Protein AF-A0A5B0M3E6-F1 (afdb_monomer_lite)

Organism: NCBI:txid56615

Foldseek 3Di:
DVVVVVVVVVVVVVVVVVVVVVVVVVVVVVVVLVVQQPDDADEDDQDDDLVCLVVQFNHKHKFKFFWDPVLWAWAFDDDDPNFTWTFIWTWTDGPVRHFTAIEGAGTDGPVPPDLVSDPVSVLGPFIKMFIWGKHRADDDDPPWDDADLVVSYHHDDGLVVSCVSRVGDSIYTYTPDIGTPPDDDDDPDDDDPPPDDDPVPPD

Radius of gyration: 21.38 Å; chains: 1; bounding box: 63×50×52 Å

pLDDT: mean 75.4, std 15.6, range [32.47, 93.56]

Structure (mmCIF, N/CA/C/O backbone):
data_AF-A0A5B0M3E6-F1
#
_entry.id   AF-A0A5B0M3E6-F1
#
loop_
_atom_site.group_PDB
_atom_site.id
_atom_site.type_symbol
_atom_site.label_atom_id
_atom_site.label_alt_id
_atom_site.label_comp_id
_atom_site.label_asym_id
_atom_site.label_entity_id
_atom_site.label_seq_id
_atom_site.pdbx_PDB_ins_code
_atom_site.Cartn_x
_atom_site.Cartn_y
_atom_site.Cartn_z
_atom_site.occupancy
_atom_site.B_iso_or_equiv
_atom_site.auth_seq_id
_atom_site.auth_comp_id
_atom_site.auth_asym_id
_atom_site.auth_atom_id
_atom_site.pdbx_PDB_model_num
ATOM 1 N N . MET A 1 1 ? 42.864 24.620 -28.954 1.00 66.75 1 MET A N 1
ATOM 2 C CA . MET A 1 1 ? 43.216 23.870 -27.723 1.00 66.75 1 MET A CA 1
ATOM 3 C C . MET A 1 1 ? 42.720 24.529 -26.434 1.00 66.75 1 MET A C 1
ATOM 5 O O . MET A 1 1 ? 42.247 23.810 -25.567 1.00 66.75 1 MET A O 1
ATOM 9 N N . THR A 1 2 ? 42.758 25.858 -26.295 1.00 84.00 2 THR A N 1
ATOM 10 C CA . THR A 1 2 ? 42.335 26.585 -25.075 1.00 84.00 2 THR A CA 1
ATOM 11 C C . THR A 1 2 ? 40.855 26.424 -24.708 1.00 84.00 2 THR A C 1
ATOM 13 O O . THR A 1 2 ? 40.534 26.280 -23.534 1.00 84.00 2 THR A O 1
ATOM 16 N N . ILE A 1 3 ? 39.956 26.366 -25.695 1.00 84.75 3 ILE A N 1
ATOM 17 C CA . ILE A 1 3 ? 38.508 26.195 -25.462 1.00 84.75 3 ILE A CA 1
ATOM 18 C C . ILE A 1 3 ? 38.206 24.865 -24.753 1.00 84.75 3 ILE A C 1
ATOM 20 O O . ILE A 1 3 ? 37.415 24.832 -23.815 1.00 84.75 3 ILE A O 1
ATOM 24 N N . VAL A 1 4 ? 38.884 23.779 -25.144 1.00 84.38 4 VAL A N 1
ATOM 25 C CA . VAL A 1 4 ? 38.706 22.458 -24.517 1.00 84.38 4 VAL A CA 1
ATOM 26 C C . VAL A 1 4 ? 39.168 22.494 -23.059 1.00 84.38 4 VAL A C 1
ATOM 28 O O . VAL A 1 4 ? 38.429 22.058 -22.180 1.00 84.38 4 VAL A O 1
ATOM 31 N N . LEU A 1 5 ? 40.329 23.103 -22.792 1.00 89.19 5 LEU A N 1
ATOM 32 C CA . LEU A 1 5 ? 40.910 23.208 -21.449 1.00 89.19 5 LEU A CA 1
ATOM 33 C C . LEU A 1 5 ? 39.991 23.943 -20.456 1.00 89.19 5 LEU A C 1
ATOM 35 O O . LEU A 1 5 ? 39.935 23.575 -19.289 1.00 89.19 5 LEU A O 1
ATOM 39 N N . VAL A 1 6 ? 39.251 24.955 -20.921 1.00 90.75 6 VAL A N 1
ATOM 40 C CA . VAL A 1 6 ? 38.322 25.736 -20.085 1.00 90.75 6 VAL A CA 1
ATOM 41 C C . VAL A 1 6 ? 36.930 25.094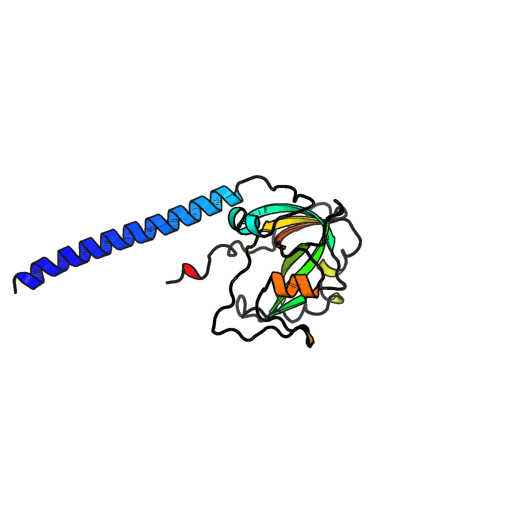 -20.017 1.00 90.75 6 VAL A C 1
ATOM 43 O O . VAL A 1 6 ? 36.258 25.182 -18.993 1.00 90.75 6 VAL A O 1
ATOM 46 N N . SER A 1 7 ? 36.496 24.391 -21.065 1.00 89.31 7 SER A N 1
ATOM 47 C CA . SER A 1 7 ? 35.170 23.753 -21.099 1.00 89.31 7 SER A CA 1
ATOM 48 C C . SER A 1 7 ? 35.019 22.585 -20.114 1.00 89.31 7 SER A C 1
ATOM 50 O O . SER A 1 7 ? 33.970 22.442 -19.487 1.00 89.31 7 SER A O 1
ATOM 52 N N . VAL A 1 8 ? 36.072 21.781 -19.927 1.00 91.31 8 VAL A N 1
ATOM 53 C CA . VAL A 1 8 ? 36.071 20.605 -19.039 1.00 91.31 8 VAL A CA 1
ATOM 54 C C . VAL A 1 8 ? 35.798 20.961 -17.568 1.00 91.31 8 VAL A C 1
ATOM 56 O O . VAL A 1 8 ? 34.898 20.351 -16.981 1.00 91.31 8 VAL A O 1
ATOM 59 N N . PRO A 1 9 ? 36.492 21.931 -16.937 1.00 90.75 9 PRO A N 1
ATOM 60 C CA . PRO A 1 9 ? 36.203 22.292 -15.552 1.00 90.75 9 PRO A CA 1
ATOM 61 C C . PRO A 1 9 ? 34.804 22.896 -15.400 1.00 90.75 9 PRO A C 1
ATOM 63 O O . PRO A 1 9 ? 34.102 22.534 -14.460 1.00 90.75 9 PRO A O 1
ATOM 66 N N . ILE A 1 10 ? 34.348 23.730 -16.343 1.00 92.94 10 ILE A N 1
ATOM 67 C CA . ILE A 1 10 ? 32.996 24.317 -16.306 1.00 92.94 10 ILE A CA 1
ATOM 68 C C . ILE A 1 10 ? 31.928 23.218 -16.320 1.00 92.94 10 ILE A C 1
ATOM 70 O O . ILE A 1 10 ? 31.024 23.222 -15.482 1.00 92.94 10 ILE A O 1
ATOM 74 N N . LEU A 1 11 ? 32.057 22.243 -17.224 1.00 92.94 11 LEU A N 1
ATOM 75 C CA . LEU A 1 11 ? 31.134 21.113 -17.300 1.00 92.94 11 LEU A CA 1
ATOM 76 C C . LEU A 1 11 ? 31.172 20.265 -16.020 1.00 92.94 11 LEU A C 1
ATOM 78 O O . LEU A 1 11 ? 30.129 19.847 -15.528 1.00 92.94 11 LEU A O 1
ATOM 82 N N . THR A 1 12 ? 32.358 20.054 -15.448 1.00 89.62 12 THR A N 1
ATOM 83 C CA . THR A 1 12 ? 32.530 19.259 -14.223 1.00 89.62 12 THR A CA 1
ATOM 84 C C . THR A 1 12 ? 31.893 19.941 -13.013 1.00 89.62 12 THR A C 1
ATOM 86 O O . THR A 1 12 ? 31.215 19.282 -12.229 1.00 89.62 12 THR A O 1
ATOM 89 N N . PHE A 1 13 ? 32.032 21.263 -12.879 1.00 93.56 13 PHE A N 1
ATOM 90 C CA . PHE A 1 13 ? 31.358 22.037 -11.832 1.00 93.56 13 PHE A CA 1
ATOM 91 C C . PHE A 1 13 ? 29.840 22.061 -12.013 1.00 93.56 13 PHE A C 1
ATOM 93 O O . PHE A 1 13 ? 29.107 21.899 -11.035 1.00 93.56 13 PHE A O 1
ATOM 100 N N . ALA A 1 14 ? 29.356 22.217 -13.248 1.00 91.88 14 ALA A N 1
ATOM 101 C CA . ALA A 1 14 ? 27.928 22.159 -13.545 1.00 91.88 14 ALA A CA 1
ATOM 102 C C . ALA A 1 14 ? 27.341 20.781 -13.189 1.00 91.88 14 ALA A C 1
ATOM 104 O O . ALA A 1 14 ? 26.334 20.698 -12.485 1.00 91.88 14 ALA A O 1
ATOM 105 N N . LEU A 1 15 ? 28.016 19.698 -13.592 1.00 93.06 15 LEU A N 1
ATOM 106 C CA . LEU A 1 15 ? 27.620 18.329 -13.256 1.00 93.06 15 LEU A CA 1
ATOM 107 C C . LEU A 1 15 ? 27.716 18.058 -11.750 1.00 93.06 15 LEU A C 1
ATOM 109 O O . LEU A 1 15 ? 26.800 17.468 -11.188 1.00 93.06 15 LEU A O 1
ATOM 113 N N . GLY A 1 16 ? 28.768 18.524 -11.075 1.00 91.69 16 GLY A N 1
ATOM 114 C CA . GLY A 1 16 ? 28.917 18.394 -9.624 1.00 91.69 16 GLY A CA 1
ATOM 115 C C . GLY A 1 16 ? 27.808 19.117 -8.856 1.00 91.69 16 GLY A C 1
ATOM 116 O O . GLY A 1 16 ? 27.213 18.551 -7.940 1.00 91.69 16 GLY A O 1
ATOM 117 N N . THR A 1 17 ? 27.457 20.332 -9.279 1.00 91.50 17 THR A N 1
ATOM 118 C CA . THR A 1 17 ? 26.353 21.105 -8.689 1.00 91.50 17 THR A CA 1
ATOM 119 C C . THR A 1 17 ? 25.017 20.394 -8.895 1.00 91.50 17 THR A C 1
ATOM 121 O O . THR A 1 17 ? 24.234 20.255 -7.953 1.00 91.50 17 THR A O 1
ATOM 124 N N . TRP A 1 18 ? 24.784 19.864 -10.100 1.00 90.56 18 TRP A N 1
ATOM 125 C CA . TRP A 1 18 ? 23.594 19.073 -10.395 1.00 90.56 18 TRP A CA 1
ATOM 126 C C . TRP A 1 18 ? 23.507 17.816 -9.525 1.00 90.56 18 TRP A C 1
ATOM 128 O O . TRP A 1 18 ? 22.442 17.538 -8.984 1.00 90.56 18 TRP A O 1
ATOM 138 N N . GLN A 1 19 ? 24.614 17.096 -9.312 1.00 87.31 19 GLN A N 1
ATOM 139 C CA . GLN A 1 19 ? 24.652 15.925 -8.426 1.00 87.31 19 GLN A CA 1
ATOM 140 C C . GLN A 1 19 ? 24.282 16.283 -6.979 1.00 87.31 19 GLN A C 1
ATOM 142 O O . GLN A 1 19 ? 23.510 15.563 -6.348 1.00 87.31 19 GLN A O 1
ATOM 147 N N . VAL A 1 20 ? 24.765 17.416 -6.453 1.00 84.88 20 VAL A N 1
ATOM 148 C CA . VAL A 1 20 ? 24.417 17.878 -5.095 1.00 84.88 20 VAL A CA 1
ATOM 149 C C . VAL A 1 20 ? 22.938 18.258 -5.000 1.00 84.88 20 VAL A C 1
ATOM 151 O O . VAL A 1 20 ? 22.256 17.848 -4.059 1.00 84.88 20 VAL A O 1
ATOM 154 N N . GLN A 1 21 ? 22.398 18.965 -5.995 1.00 82.94 21 GLN A N 1
ATOM 155 C CA . GLN A 1 21 ? 20.970 19.295 -6.052 1.00 82.94 21 GLN A CA 1
ATOM 156 C C . GLN A 1 21 ? 20.102 18.029 -6.175 1.00 82.94 21 GLN A C 1
ATOM 158 O O . GLN A 1 21 ? 19.111 17.860 -5.460 1.00 82.94 21 GLN A O 1
ATOM 163 N N . ARG A 1 22 ? 20.541 17.082 -7.013 1.00 83.94 22 ARG A N 1
ATOM 164 C CA . ARG A 1 22 ? 19.981 15.734 -7.179 1.00 83.94 22 ARG A CA 1
ATOM 165 C C . ARG A 1 22 ? 20.244 14.825 -5.968 1.00 83.94 22 ARG A C 1
ATOM 167 O O . ARG A 1 22 ? 19.714 13.720 -5.899 1.00 83.94 22 ARG A O 1
ATOM 174 N N . LEU A 1 23 ? 20.990 15.253 -4.962 1.00 81.81 23 LEU A N 1
ATOM 175 C CA . LEU A 1 23 ? 21.008 14.589 -3.662 1.00 81.81 23 LEU A CA 1
ATOM 176 C C . LEU A 1 23 ? 20.017 15.260 -2.705 1.00 81.81 23 LEU A C 1
ATOM 178 O O . LEU A 1 23 ? 19.288 14.567 -1.998 1.00 81.81 23 LEU A O 1
ATOM 182 N N . GLY A 1 24 ? 19.955 16.595 -2.724 1.00 82.12 24 GLY A N 1
ATOM 183 C CA . GLY A 1 24 ? 19.069 17.405 -1.884 1.00 82.12 24 GLY A CA 1
ATOM 184 C C . GLY A 1 24 ? 17.599 17.006 -2.005 1.00 82.12 24 GLY A C 1
ATOM 185 O O . GLY A 1 24 ? 16.987 16.652 -1.003 1.00 82.12 24 GLY A O 1
ATOM 186 N N . TRP A 1 25 ? 17.070 16.932 -3.230 1.00 75.88 25 TRP A N 1
ATOM 187 C CA . TRP A 1 25 ? 15.679 16.508 -3.470 1.00 75.88 25 TRP A CA 1
ATOM 188 C C . TRP A 1 25 ? 15.372 15.087 -2.940 1.00 75.88 25 TRP A C 1
ATOM 190 O O . TRP A 1 25 ? 14.287 14.854 -2.412 1.00 75.88 25 TRP A O 1
ATOM 200 N N . LYS A 1 26 ? 16.326 14.133 -3.006 1.00 75.81 26 LYS A N 1
ATOM 201 C CA . LYS A 1 26 ? 16.139 12.772 -2.463 1.00 75.81 26 LYS A CA 1
ATOM 202 C C . LYS A 1 26 ? 16.048 12.824 -0.941 1.00 75.81 26 LYS A C 1
ATOM 204 O O . LYS A 1 26 ? 15.198 12.160 -0.360 1.00 75.81 26 LYS A O 1
ATOM 209 N N . LYS A 1 27 ? 16.919 13.613 -0.303 1.00 79.31 27 LYS A N 1
ATOM 210 C CA . LYS A 1 27 ? 16.925 13.787 1.156 1.00 79.31 27 LYS A CA 1
ATOM 211 C C . LYS A 1 27 ? 15.645 14.452 1.650 1.00 79.31 27 LYS A C 1
ATOM 213 O O . LYS A 1 27 ? 15.111 14.032 2.668 1.00 79.31 27 LYS A O 1
ATOM 218 N N . GLU A 1 28 ? 15.145 15.451 0.930 1.00 84.19 28 GLU A N 1
ATOM 219 C CA . GLU A 1 28 ? 13.894 16.130 1.274 1.00 84.19 28 GLU A CA 1
ATOM 220 C C . GLU A 1 28 ? 12.693 15.183 1.186 1.00 84.19 28 GLU A C 1
ATOM 222 O O . GLU A 1 28 ? 11.888 15.133 2.113 1.00 84.19 28 GLU A O 1
ATOM 227 N N . LEU A 1 29 ? 12.635 14.349 0.142 1.00 80.12 29 LEU A N 1
ATOM 228 C CA . LEU A 1 29 ? 11.587 13.339 -0.002 1.00 80.12 29 LEU A CA 1
ATOM 229 C C . LEU A 1 29 ? 11.624 12.293 1.122 1.00 80.12 29 LEU A C 1
ATOM 231 O O . LEU A 1 29 ? 10.582 11.942 1.667 1.00 80.12 29 LEU A O 1
ATOM 235 N N . ILE A 1 30 ? 12.816 11.811 1.495 1.00 79.88 30 ILE A N 1
ATOM 236 C CA . ILE A 1 30 ? 12.977 10.880 2.623 1.00 79.88 30 ILE A CA 1
ATOM 237 C C . ILE A 1 30 ? 12.516 11.539 3.924 1.00 79.88 30 ILE A C 1
ATOM 239 O O . ILE A 1 30 ? 11.743 10.940 4.663 1.00 79.88 30 ILE A O 1
ATOM 243 N N . LYS A 1 31 ? 12.924 12.787 4.174 1.00 81.62 31 LYS A N 1
ATOM 244 C CA . LYS A 1 31 ? 12.553 13.525 5.385 1.00 81.62 31 LYS A CA 1
ATOM 245 C C . LYS A 1 31 ? 11.039 13.743 5.492 1.00 81.62 31 LYS A C 1
ATOM 247 O O . LYS A 1 31 ? 10.485 13.606 6.579 1.00 81.62 31 LYS A O 1
ATOM 252 N N . ASP A 1 32 ? 10.360 14.067 4.390 1.00 81.12 32 ASP A N 1
ATOM 253 C CA . ASP A 1 32 ? 8.895 14.193 4.373 1.00 81.12 32 ASP A CA 1
ATOM 254 C C . ASP A 1 32 ? 8.211 12.863 4.722 1.00 81.12 32 ASP A C 1
ATOM 256 O O . ASP A 1 32 ? 7.288 12.820 5.538 1.00 81.12 32 ASP A O 1
ATOM 260 N N . LEU A 1 33 ? 8.714 11.758 4.166 1.00 77.81 33 LEU A N 1
ATOM 261 C CA . LEU A 1 33 ? 8.202 10.424 4.465 1.00 77.81 33 LEU A CA 1
ATOM 262 C C . LEU A 1 33 ? 8.451 10.023 5.925 1.00 77.81 33 LEU A C 1
ATOM 264 O O . LEU A 1 33 ? 7.527 9.554 6.584 1.00 77.81 33 LEU A O 1
ATOM 268 N N . GLU A 1 34 ? 9.654 10.250 6.455 1.00 78.88 34 GLU A N 1
ATOM 269 C CA . GLU A 1 34 ? 9.989 9.993 7.862 1.00 78.88 34 GLU A CA 1
ATOM 270 C C . GLU A 1 34 ? 9.074 10.778 8.807 1.00 78.88 34 GLU A C 1
ATOM 272 O O . GLU A 1 34 ? 8.519 10.203 9.745 1.00 78.88 34 GLU A O 1
ATOM 277 N N . ASN A 1 35 ? 8.837 12.062 8.519 1.00 79.19 35 ASN A N 1
ATOM 278 C CA . ASN A 1 35 ? 7.914 12.891 9.292 1.00 79.19 35 ASN A CA 1
ATOM 279 C C . ASN A 1 35 ? 6.494 12.315 9.272 1.00 79.19 35 ASN A C 1
ATOM 281 O O . ASN A 1 35 ? 5.867 12.189 10.322 1.00 79.19 35 ASN A O 1
ATOM 285 N N . LYS A 1 36 ? 5.989 11.914 8.098 1.00 75.75 36 LYS A N 1
ATOM 286 C CA . LYS A 1 36 ? 4.655 11.306 7.955 1.00 75.75 36 LYS A CA 1
ATOM 287 C C . LYS A 1 36 ? 4.540 9.964 8.676 1.00 75.75 36 LYS A C 1
ATOM 289 O O . LYS A 1 36 ? 3.496 9.675 9.259 1.00 75.75 36 LYS A O 1
ATOM 294 N N . MET A 1 37 ? 5.607 9.166 8.676 1.00 71.50 37 MET A N 1
ATOM 295 C CA . MET A 1 37 ? 5.668 7.884 9.379 1.00 71.50 37 MET A CA 1
ATOM 296 C C . MET A 1 37 ? 5.795 8.041 10.899 1.00 71.50 37 MET A C 1
ATOM 298 O O . MET A 1 37 ? 5.368 7.145 11.631 1.00 71.50 37 MET A O 1
ATOM 302 N N . ALA A 1 38 ? 6.385 9.134 11.383 1.00 74.94 38 ALA A N 1
ATOM 303 C CA . ALA A 1 38 ? 6.526 9.419 12.810 1.00 74.94 38 ALA A CA 1
ATOM 304 C C . ALA A 1 38 ? 5.217 9.897 13.462 1.00 74.94 38 ALA A C 1
ATOM 306 O O . ALA A 1 38 ? 5.081 9.810 14.681 1.00 74.94 38 ALA A O 1
ATOM 307 N N . LEU A 1 39 ? 4.249 10.373 12.671 1.00 76.25 39 LEU A N 1
ATOM 308 C CA . LEU A 1 39 ? 2.945 10.801 13.176 1.00 76.25 39 LEU A CA 1
ATOM 309 C C . LEU A 1 39 ? 2.147 9.634 13.771 1.00 76.25 39 LEU A C 1
ATOM 311 O O . LEU A 1 39 ? 2.208 8.494 13.296 1.00 76.25 39 LEU A O 1
ATOM 315 N N . GLU A 1 40 ? 1.356 9.948 14.797 1.00 75.62 40 GLU A N 1
ATOM 316 C CA . GLU A 1 40 ? 0.488 8.969 15.443 1.00 75.62 40 GLU A CA 1
ATOM 317 C C . GLU A 1 40 ? -0.577 8.421 14.474 1.00 75.62 40 GLU A C 1
ATOM 319 O O . GLU A 1 40 ? -1.089 9.165 13.623 1.00 75.62 40 GLU A O 1
ATOM 324 N N . PRO A 1 41 ? -0.928 7.123 14.587 1.00 78.06 41 PRO A N 1
ATOM 325 C CA . PRO A 1 41 ? -1.951 6.518 13.749 1.00 78.06 41 PRO A CA 1
ATOM 326 C C . PRO A 1 41 ? -3.312 7.188 13.937 1.00 78.06 41 PRO A C 1
ATOM 328 O O . PRO A 1 41 ? -3.807 7.312 15.056 1.00 78.06 41 PRO A O 1
ATOM 331 N N . ILE A 1 42 ? -3.957 7.555 12.832 1.00 81.44 42 ILE A N 1
ATOM 332 C CA . ILE A 1 42 ? -5.296 8.150 12.865 1.00 81.44 42 ILE A CA 1
ATOM 333 C C . ILE A 1 42 ? -6.370 7.080 12.684 1.00 81.44 42 ILE A C 1
ATOM 335 O O . ILE A 1 42 ? -6.242 6.177 11.858 1.00 81.44 42 ILE A O 1
ATOM 339 N N . GLY A 1 43 ? -7.457 7.195 13.449 1.00 78.19 43 GLY A N 1
ATOM 340 C CA . GLY A 1 43 ? -8.663 6.403 13.227 1.00 78.19 43 GLY A CA 1
ATOM 341 C C . GLY A 1 43 ? -9.363 6.828 11.938 1.00 78.19 43 GLY A C 1
ATOM 342 O O . GLY A 1 43 ? -9.614 8.013 11.719 1.00 78.19 43 GLY A O 1
ATOM 343 N N . LEU A 1 44 ? -9.689 5.867 11.076 1.00 73.75 44 LEU A N 1
ATOM 344 C CA . LEU A 1 44 ? -10.362 6.167 9.813 1.00 73.75 44 LEU A CA 1
ATOM 345 C C . LEU A 1 44 ? -11.828 6.599 10.050 1.00 73.75 44 LEU A C 1
ATOM 347 O O . LEU A 1 44 ? -12.561 5.906 10.766 1.00 73.75 44 LEU A O 1
ATOM 351 N N . PRO A 1 45 ? -12.277 7.737 9.476 1.00 71.81 45 PRO A N 1
ATOM 352 C CA . PRO A 1 45 ? -13.663 8.184 9.586 1.00 71.81 45 PRO A CA 1
ATOM 353 C C . PRO A 1 45 ? -14.608 7.275 8.784 1.00 71.81 45 PRO A C 1
ATOM 355 O O . PRO A 1 45 ? -14.192 6.590 7.854 1.00 71.81 45 PRO A O 1
ATOM 358 N N . LYS A 1 46 ? -15.907 7.282 9.122 1.00 65.31 46 LYS A N 1
ATOM 359 C CA . LYS A 1 46 ? -16.917 6.400 8.494 1.00 65.31 46 LYS A CA 1
ATOM 360 C C . LYS A 1 46 ? -17.117 6.654 6.997 1.00 65.31 46 LYS A C 1
ATOM 362 O O . LYS A 1 46 ? -17.430 5.726 6.257 1.00 65.31 46 LYS A O 1
ATOM 367 N N . HIS A 1 47 ? -16.938 7.901 6.569 1.00 64.56 47 HIS A N 1
ATOM 368 C CA . HIS A 1 47 ? -17.015 8.317 5.174 1.00 64.56 47 HIS A CA 1
ATOM 369 C C . HIS A 1 47 ? -15.686 8.951 4.789 1.00 64.56 47 HIS A C 1
ATOM 371 O O . HIS A 1 47 ? -15.301 9.983 5.337 1.00 64.56 47 HIS A O 1
ATOM 377 N N . ILE A 1 48 ? -14.979 8.318 3.862 1.00 69.31 48 ILE A N 1
ATOM 378 C CA . ILE A 1 48 ? -13.686 8.791 3.379 1.00 69.31 48 ILE A CA 1
ATOM 379 C C . ILE A 1 48 ? -13.883 9.220 1.935 1.00 69.31 48 ILE A C 1
ATOM 381 O O . ILE A 1 48 ? -14.386 8.457 1.112 1.00 69.31 48 ILE A O 1
ATOM 385 N N . ASN A 1 49 ? -13.503 10.457 1.632 1.00 69.69 49 ASN A N 1
ATOM 386 C CA . ASN A 1 49 ? -13.524 10.945 0.265 1.00 69.69 49 ASN A CA 1
ATOM 387 C C . ASN A 1 49 ? -12.238 10.485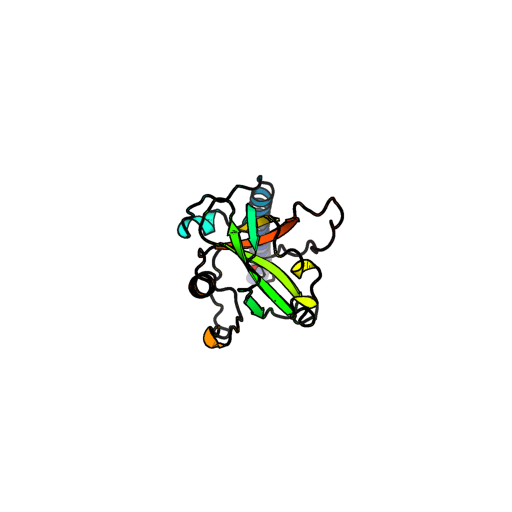 -0.441 1.00 69.69 49 ASN A C 1
ATOM 389 O O . ASN A 1 49 ? -11.150 10.893 -0.018 1.00 69.69 49 ASN A O 1
ATOM 393 N N . PRO A 1 50 ? -12.327 9.686 -1.520 1.00 68.25 50 PRO A N 1
ATOM 394 C CA . PRO A 1 50 ? -11.147 9.168 -2.199 1.00 68.25 50 PRO A CA 1
ATOM 395 C C . PRO A 1 50 ? -10.230 10.251 -2.774 1.00 68.25 50 PRO A C 1
ATOM 397 O O . PRO A 1 50 ? -9.039 10.017 -2.959 1.00 68.25 50 PRO A O 1
ATOM 400 N N . LYS A 1 51 ? -10.747 11.469 -2.981 1.00 67.81 51 LYS A N 1
ATOM 401 C CA . LYS A 1 51 ? -9.963 12.612 -3.468 1.00 67.81 51 LYS A CA 1
ATOM 402 C C . LYS A 1 51 ? -8.908 13.114 -2.478 1.00 67.81 51 LYS A C 1
ATOM 404 O O . LYS A 1 51 ? -7.945 13.726 -2.914 1.00 67.81 51 LYS A O 1
ATOM 409 N N . VAL A 1 52 ? -9.074 12.852 -1.179 1.00 71.00 52 VAL A N 1
ATOM 410 C CA . VAL A 1 52 ? -8.160 13.335 -0.122 1.00 71.00 52 VAL A CA 1
ATOM 411 C C . VAL A 1 52 ? -7.087 12.286 0.221 1.00 71.00 52 VAL A C 1
ATOM 413 O O . VAL A 1 52 ? -6.105 12.579 0.894 1.00 71.00 52 VAL A O 1
ATOM 416 N N . ILE A 1 53 ? -7.219 11.052 -0.283 1.00 74.12 53 ILE A N 1
ATOM 417 C CA . ILE A 1 53 ? -6.257 9.962 -0.039 1.00 74.12 53 ILE A CA 1
ATOM 418 C C . ILE A 1 53 ? -4.822 10.317 -0.473 1.00 74.12 53 ILE A C 1
ATOM 420 O O . ILE A 1 53 ? -3.908 10.000 0.289 1.00 74.12 53 ILE A O 1
ATOM 424 N N . PRO A 1 54 ? -4.571 10.975 -1.628 1.00 71.81 54 PRO A N 1
ATOM 425 C CA . PRO A 1 54 ? -3.206 11.297 -2.048 1.00 71.81 54 PRO A CA 1
ATOM 426 C C . PRO A 1 54 ? -2.452 12.199 -1.062 1.00 71.81 54 PRO A C 1
ATOM 428 O O . PRO A 1 54 ? -1.236 12.087 -0.941 1.00 71.81 54 PRO A O 1
ATOM 431 N N . GLU A 1 55 ? -3.156 13.062 -0.327 1.00 70.69 55 GLU A N 1
ATOM 432 C CA . GLU A 1 55 ? -2.556 13.946 0.683 1.00 70.69 55 GLU A CA 1
ATOM 433 C C . GLU A 1 55 ? -2.144 13.183 1.951 1.00 70.69 55 GLU A C 1
ATOM 435 O O . GLU A 1 55 ? -1.214 13.581 2.655 1.00 70.69 55 GLU A O 1
ATOM 440 N N . PHE A 1 56 ? -2.805 12.054 2.218 1.00 73.12 56 PHE A N 1
ATOM 441 C CA . PHE A 1 56 ? -2.537 11.170 3.351 1.00 73.12 56 PHE A CA 1
ATOM 442 C C . PHE A 1 56 ? -1.755 9.907 2.967 1.00 73.12 56 PHE A C 1
ATOM 444 O O . PHE A 1 56 ? -1.683 8.969 3.764 1.00 73.12 56 PHE 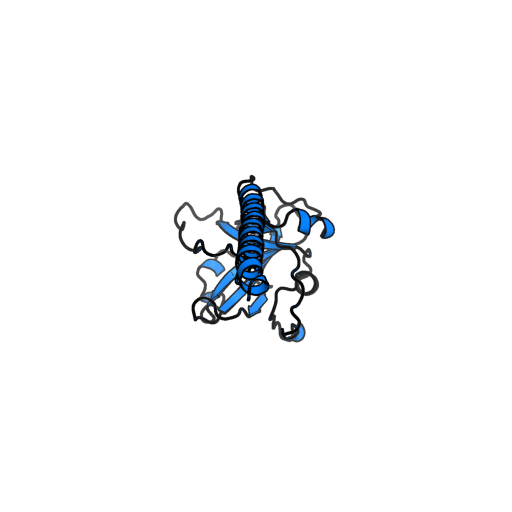A O 1
ATOM 451 N N . GLU A 1 57 ? -1.147 9.873 1.777 1.00 76.25 57 GLU A N 1
ATOM 452 C CA . GLU A 1 57 ? -0.257 8.785 1.368 1.00 76.25 57 GLU A CA 1
ATOM 453 C C . GLU A 1 57 ? 0.852 8.598 2.423 1.00 76.25 57 GLU A C 1
ATOM 455 O O . GLU A 1 57 ? 1.451 9.571 2.887 1.00 76.25 57 GLU A O 1
ATOM 460 N N . TYR A 1 58 ? 1.109 7.346 2.819 1.00 74.38 58 TYR A N 1
ATOM 461 C CA . TYR A 1 58 ? 2.060 6.958 3.879 1.00 74.38 58 TYR A CA 1
ATOM 462 C C . TYR A 1 58 ? 1.669 7.337 5.313 1.00 74.38 58 TYR A C 1
ATOM 464 O O . TYR A 1 58 ? 2.431 7.064 6.243 1.00 74.38 58 TYR A O 1
ATOM 472 N N . ARG A 1 59 ? 0.479 7.905 5.542 1.00 80.56 59 ARG A N 1
ATOM 473 C CA . ARG A 1 59 ? -0.004 8.128 6.906 1.00 80.56 59 ARG A CA 1
ATOM 474 C C . ARG A 1 59 ? -0.428 6.807 7.540 1.00 80.56 59 ARG A C 1
ATOM 476 O O . ARG A 1 59 ? -1.140 6.010 6.923 1.00 80.56 59 ARG A O 1
ATOM 483 N N . LYS A 1 60 ? -0.015 6.597 8.791 1.00 83.69 60 LYS A N 1
ATOM 484 C CA . LYS A 1 60 ? -0.457 5.457 9.597 1.00 83.69 60 LYS A CA 1
ATOM 485 C C . LYS A 1 60 ? -1.932 5.613 9.955 1.00 83.69 60 LYS A C 1
ATOM 487 O O . LYS A 1 60 ? -2.362 6.665 10.431 1.00 83.69 60 LYS A O 1
ATOM 492 N N . VAL A 1 61 ? -2.691 4.549 9.753 1.00 85.38 61 VAL A N 1
ATOM 493 C CA . VAL A 1 61 ? -4.106 4.452 10.096 1.00 85.38 61 VAL A CA 1
ATOM 494 C C . VAL A 1 61 ? -4.345 3.254 10.994 1.00 85.38 61 VAL A C 1
ATOM 496 O O . VAL A 1 61 ? -3.730 2.201 10.821 1.00 85.38 61 VAL A O 1
ATOM 499 N N . LYS A 1 62 ? -5.242 3.435 11.962 1.00 86.38 62 LYS A N 1
ATOM 500 C CA . LYS A 1 62 ? -5.696 2.383 12.867 1.00 86.38 62 LYS A CA 1
ATOM 501 C C . LYS A 1 62 ? -7.111 1.967 12.484 1.00 86.38 62 LYS A C 1
ATOM 503 O O . LYS A 1 62 ? -8.022 2.795 12.403 1.00 86.38 62 LYS A O 1
ATOM 508 N N . LEU A 1 63 ? -7.273 0.673 12.253 1.00 86.44 63 LEU A N 1
ATOM 509 C CA . LEU A 1 63 ? -8.512 0.015 11.873 1.00 86.44 63 LEU A CA 1
ATOM 510 C C . LEU A 1 63 ? -8.852 -1.057 12.902 1.00 86.44 63 LEU A C 1
ATOM 512 O O . LEU A 1 63 ? -7.983 -1.811 13.318 1.00 86.44 63 LEU A O 1
ATOM 516 N N . THR A 1 64 ? -10.114 -1.148 13.304 1.00 87.69 64 THR A N 1
ATOM 517 C CA . THR A 1 64 ? -10.615 -2.214 14.180 1.00 87.69 64 THR A CA 1
ATOM 518 C C . THR A 1 64 ? -11.841 -2.839 13.537 1.00 87.69 64 THR A C 1
ATOM 520 O O . THR A 1 64 ? -12.706 -2.127 13.021 1.00 87.69 64 THR A O 1
ATOM 523 N N . GLY A 1 65 ? -11.910 -4.167 13.496 1.00 87.75 65 GLY A N 1
ATOM 524 C CA . GLY A 1 65 ? -12.902 -4.836 12.660 1.00 87.75 65 GLY A CA 1
ATOM 525 C C . GLY A 1 65 ? -12.588 -6.295 12.381 1.00 87.75 65 GLY A C 1
ATOM 526 O O . GLY A 1 65 ? -11.883 -6.943 13.148 1.00 87.75 65 GLY A O 1
ATOM 527 N N . ARG A 1 66 ? -13.159 -6.823 11.298 1.00 87.69 66 ARG A N 1
ATOM 528 C CA . ARG A 1 66 ? -13.025 -8.230 10.901 1.00 87.69 66 ARG A CA 1
ATOM 529 C C . ARG A 1 66 ? -12.649 -8.338 9.432 1.00 87.69 66 ARG A C 1
ATOM 531 O O . ARG A 1 66 ? -13.115 -7.547 8.616 1.00 87.69 66 ARG A O 1
ATOM 538 N N . PHE A 1 67 ? -11.840 -9.335 9.099 1.00 86.12 67 PHE A N 1
ATOM 539 C CA . PHE A 1 67 ? -11.510 -9.664 7.716 1.00 86.12 67 PHE A CA 1
ATOM 540 C C . PHE A 1 67 ? -12.578 -10.578 7.112 1.00 86.12 67 PHE A C 1
ATOM 542 O O . PHE A 1 67 ? -12.980 -11.557 7.741 1.00 86.12 67 PHE A O 1
ATOM 549 N N . ASP A 1 68 ? -13.002 -10.291 5.882 1.00 86.44 68 ASP A N 1
ATOM 550 C CA . ASP A 1 68 ? -13.805 -11.226 5.093 1.00 86.44 68 ASP A CA 1
ATOM 551 C C . ASP A 1 68 ? -12.888 -12.094 4.226 1.00 86.44 68 ASP A C 1
ATOM 553 O O . ASP A 1 68 ? -12.518 -11.748 3.103 1.00 86.44 68 ASP A O 1
ATOM 557 N N . HIS A 1 69 ? -12.517 -13.251 4.771 1.00 82.88 69 HIS A N 1
ATOM 558 C CA . HIS A 1 69 ? -11.665 -14.227 4.090 1.00 82.88 69 HIS A CA 1
ATOM 559 C C . HIS A 1 69 ? -12.350 -14.917 2.901 1.00 82.88 69 HIS A C 1
ATOM 561 O O . HIS A 1 69 ? -11.685 -15.582 2.109 1.00 82.88 69 HIS A O 1
ATOM 567 N N . SER A 1 70 ? -13.671 -14.775 2.760 1.00 81.94 70 SER A N 1
ATOM 568 C CA . SER A 1 70 ? -14.427 -15.366 1.648 1.00 81.94 70 SER A CA 1
ATOM 569 C C . SER A 1 70 ? -14.145 -14.646 0.329 1.00 81.94 70 SER A C 1
ATOM 571 O O . SER A 1 70 ? -14.303 -15.230 -0.740 1.00 81.94 70 SER A O 1
ATOM 573 N N . LYS A 1 71 ? -13.722 -13.379 0.412 1.00 84.38 71 LYS A N 1
ATOM 574 C CA . LYS A 1 71 ? -13.511 -12.462 -0.713 1.00 84.38 71 LYS A CA 1
ATOM 575 C C . LYS A 1 71 ? -12.038 -12.052 -0.872 1.00 84.38 71 LYS A C 1
ATOM 577 O O . LYS A 1 71 ? -11.731 -10.915 -1.220 1.00 84.38 71 LYS A O 1
ATOM 582 N N . GLU A 1 72 ? -11.109 -12.963 -0.584 1.00 86.12 72 GLU A N 1
ATOM 583 C CA . GLU A 1 72 ? -9.674 -12.720 -0.778 1.00 86.12 72 GLU A CA 1
ATOM 584 C C . GLU A 1 72 ? -9.303 -12.669 -2.264 1.00 86.12 72 GLU A C 1
ATOM 586 O O . GLU A 1 72 ? -9.686 -13.540 -3.049 1.00 86.12 72 GLU A O 1
ATOM 591 N N . ILE A 1 73 ? -8.485 -11.683 -2.632 1.00 88.12 73 ILE A N 1
ATOM 592 C CA . ILE A 1 73 ? -7.888 -11.592 -3.964 1.00 88.12 73 ILE A CA 1
ATOM 593 C C . ILE A 1 73 ? -6.370 -11.758 -3.881 1.00 88.12 73 ILE A C 1
ATOM 595 O O . ILE A 1 73 ? -5.713 -11.368 -2.909 1.00 88.12 73 ILE A O 1
ATOM 599 N N . PHE A 1 74 ? -5.810 -12.335 -4.939 1.00 87.38 74 PHE A N 1
ATOM 600 C CA . PHE A 1 74 ? -4.379 -12.567 -5.077 1.00 87.38 74 PHE A CA 1
ATOM 601 C C . PHE A 1 74 ? -3.859 -11.760 -6.249 1.00 87.38 74 PHE A C 1
ATOM 603 O O . PHE A 1 74 ? -4.250 -11.998 -7.389 1.00 87.38 74 PHE A O 1
ATOM 610 N N . ILE A 1 75 ? -2.951 -10.838 -5.960 1.00 87.00 75 ILE A N 1
ATOM 611 C CA . ILE A 1 75 ? -2.266 -10.070 -6.992 1.00 87.00 75 ILE A CA 1
ATOM 612 C C . ILE A 1 75 ? -0.938 -10.746 -7.277 1.00 87.00 75 ILE A C 1
ATOM 614 O O . ILE A 1 75 ? -0.108 -10.909 -6.382 1.00 87.00 75 ILE A O 1
ATOM 618 N N . GLU A 1 76 ? -0.742 -11.158 -8.522 1.00 83.50 76 GLU A N 1
ATOM 619 C CA . GLU A 1 76 ? 0.515 -11.707 -9.000 1.00 83.50 76 GLU A CA 1
ATOM 620 C C . GLU A 1 76 ? 1.611 -10.656 -8.891 1.00 83.50 76 GLU A C 1
ATOM 622 O O . GLU A 1 76 ? 1.612 -9.646 -9.589 1.00 83.50 76 GLU A O 1
ATOM 627 N N . SER A 1 77 ? 2.559 -10.900 -7.989 1.00 73.19 77 SER A N 1
ATOM 628 C CA . SER A 1 77 ? 3.723 -10.039 -7.849 1.00 73.19 77 SER A CA 1
ATOM 629 C C . SER A 1 77 ? 4.861 -10.562 -8.708 1.00 73.19 77 SER A C 1
ATOM 631 O O . SER A 1 77 ? 5.024 -11.772 -8.902 1.00 73.19 77 SER A O 1
ATOM 633 N N . ARG A 1 78 ? 5.713 -9.647 -9.174 1.00 66.12 78 ARG A N 1
ATOM 634 C CA . ARG A 1 78 ? 7.008 -10.051 -9.722 1.00 66.12 78 ARG A CA 1
ATOM 635 C C . ARG A 1 78 ? 7.857 -10.630 -8.594 1.00 66.12 78 ARG A C 1
ATOM 637 O O . ARG A 1 78 ? 7.767 -10.186 -7.454 1.00 66.12 78 ARG A O 1
ATOM 644 N N . THR A 1 79 ? 8.658 -11.633 -8.939 1.00 68.31 79 THR A N 1
ATOM 645 C CA . THR A 1 79 ? 9.554 -12.374 -8.045 1.00 68.31 79 THR A CA 1
ATOM 646 C C . THR A 1 79 ? 10.134 -11.494 -6.933 1.00 68.31 79 THR A C 1
ATOM 648 O O . THR A 1 79 ? 10.861 -10.539 -7.212 1.00 68.31 79 THR A O 1
ATOM 651 N N . ARG A 1 80 ? 9.841 -11.833 -5.674 1.00 65.19 80 ARG A N 1
ATOM 652 C CA . ARG A 1 80 ? 10.400 -11.170 -4.492 1.00 65.19 80 ARG A CA 1
ATOM 653 C C . ARG A 1 80 ? 11.482 -12.076 -3.917 1.00 65.19 80 ARG A C 1
ATOM 655 O O . ARG A 1 80 ? 11.210 -13.228 -3.611 1.00 65.19 80 ARG A O 1
ATOM 662 N N . GLU A 1 81 ? 12.711 -11.569 -3.820 1.00 67.44 81 GLU A N 1
ATOM 663 C CA . GLU A 1 81 ? 13.863 -12.317 -3.271 1.00 67.44 81 GLU A CA 1
ATOM 664 C C . GLU A 1 81 ? 14.125 -13.670 -3.971 1.00 67.44 81 GLU A C 1
ATOM 666 O O . GLU A 1 81 ? 14.586 -14.627 -3.362 1.00 67.44 81 GLU A O 1
ATOM 671 N N . GLY A 1 82 ? 13.836 -13.759 -5.273 1.00 71.88 82 GLY A N 1
ATOM 672 C CA . GLY A 1 82 ? 14.008 -14.992 -6.053 1.00 71.88 82 GLY A CA 1
ATOM 673 C C . GLY A 1 82 ? 12.812 -15.949 -6.013 1.00 71.88 82 GLY A C 1
ATOM 674 O O . GLY A 1 82 ? 12.772 -16.891 -6.801 1.00 71.88 82 GLY A O 1
ATOM 675 N N . GLU A 1 83 ? 11.793 -15.678 -5.193 1.00 74.69 83 GLU A N 1
ATOM 676 C CA . GLU A 1 83 ? 10.588 -16.499 -5.103 1.00 74.69 83 GLU A CA 1
ATOM 677 C C . GLU A 1 83 ? 9.360 -15.825 -5.729 1.00 74.69 83 GLU A C 1
ATOM 679 O O . GLU A 1 83 ? 9.086 -14.636 -5.552 1.00 74.69 83 GLU A O 1
ATOM 684 N N . LEU A 1 84 ? 8.584 -16.617 -6.468 1.00 81.12 84 LEU A N 1
ATOM 685 C CA . LEU A 1 84 ? 7.295 -16.195 -7.005 1.00 81.12 84 LEU A CA 1
ATOM 686 C C . LEU A 1 84 ? 6.220 -16.302 -5.920 1.00 81.12 84 LEU A C 1
ATOM 688 O O . LEU A 1 84 ? 6.086 -17.325 -5.240 1.00 81.12 84 LEU A O 1
ATOM 692 N N . GLY A 1 85 ? 5.407 -15.261 -5.803 1.00 83.69 85 GLY A N 1
ATOM 693 C CA . GLY A 1 85 ? 4.320 -15.216 -4.839 1.00 83.69 85 GLY A CA 1
ATOM 694 C C . GLY A 1 85 ? 3.277 -14.172 -5.195 1.00 83.69 85 GLY A C 1
ATOM 695 O O . GLY A 1 85 ? 3.291 -13.595 -6.283 1.00 83.69 85 GLY A O 1
ATOM 696 N N . TYR A 1 86 ? 2.360 -13.964 -4.265 1.00 85.31 86 TYR A N 1
ATOM 697 C CA . TYR A 1 86 ? 1.182 -13.133 -4.452 1.00 85.31 86 TYR A CA 1
ATOM 698 C C . TYR A 1 86 ? 1.109 -12.080 -3.352 1.00 85.31 86 TYR A C 1
ATOM 700 O O . TYR A 1 86 ? 1.499 -12.346 -2.217 1.00 85.31 86 TYR A O 1
ATOM 708 N N . HIS A 1 87 ? 0.581 -10.902 -3.660 1.00 86.56 87 HIS A N 1
ATOM 709 C CA . HIS A 1 87 ? 0.072 -9.999 -2.635 1.00 86.56 87 HIS A CA 1
ATOM 710 C C . HIS A 1 87 ? -1.358 -10.397 -2.292 1.00 86.56 87 HIS A C 1
ATOM 712 O O . HIS A 1 87 ? -2.202 -10.519 -3.180 1.00 86.56 87 HIS A O 1
ATOM 718 N N . LEU A 1 88 ? -1.607 -10.628 -1.006 1.00 87.88 88 LEU A N 1
ATOM 719 C CA . LEU A 1 88 ? -2.931 -10.958 -0.500 1.00 87.88 88 LEU A CA 1
ATOM 720 C C . LEU A 1 88 ? -3.652 -9.668 -0.122 1.00 87.88 88 LEU A C 1
ATOM 722 O O . LEU A 1 88 ? -3.243 -8.994 0.823 1.00 87.88 88 LEU A O 1
ATOM 726 N N . ILE A 1 89 ? -4.734 -9.349 -0.828 1.00 89.69 89 ILE A N 1
ATOM 727 C CA . ILE A 1 89 ? -5.642 -8.272 -0.431 1.00 89.69 89 ILE A CA 1
ATOM 728 C C . ILE A 1 89 ? -6.943 -8.896 0.060 1.00 89.69 89 ILE A C 1
ATOM 730 O O . ILE A 1 89 ? -7.522 -9.773 -0.582 1.00 89.69 89 ILE A O 1
ATOM 734 N N . THR A 1 90 ? -7.390 -8.436 1.221 1.00 89.38 90 THR A N 1
ATOM 735 C CA . THR A 1 90 ? -8.595 -8.930 1.882 1.00 89.38 90 THR A CA 1
ATOM 736 C C . THR A 1 90 ? -9.485 -7.745 2.252 1.00 89.38 90 THR A C 1
ATOM 738 O O . THR A 1 90 ? -8.986 -6.778 2.840 1.00 89.38 90 THR A O 1
ATOM 741 N N . PRO A 1 91 ? -10.792 -7.796 1.948 1.00 90.56 91 PRO A N 1
ATOM 742 C CA . PRO A 1 91 ? -11.750 -6.831 2.464 1.00 90.56 91 PRO A CA 1
ATOM 743 C C . PRO A 1 91 ? -11.806 -6.865 3.991 1.00 90.56 91 PRO A C 1
ATOM 745 O O . PRO A 1 91 ? -11.876 -7.924 4.618 1.00 90.56 91 PRO A O 1
ATOM 748 N N . PHE A 1 92 ? -11.790 -5.686 4.595 1.00 88.44 92 PHE A N 1
ATOM 749 C CA . PHE A 1 92 ? -11.868 -5.490 6.031 1.00 88.44 92 PHE A CA 1
ATOM 750 C C . PHE A 1 92 ? -13.130 -4.709 6.373 1.00 88.44 92 PHE A C 1
ATOM 752 O O . PHE A 1 92 ? -13.313 -3.580 5.919 1.00 88.44 92 PHE A O 1
ATOM 759 N N . HIS A 1 93 ? -13.992 -5.298 7.198 1.00 89.25 93 HIS A N 1
ATOM 760 C CA . HIS A 1 93 ? -15.200 -4.663 7.703 1.00 89.25 93 HIS A CA 1
ATOM 761 C C . HIS A 1 93 ? -14.889 -3.913 9.001 1.00 89.25 93 HIS A C 1
ATOM 763 O O . HIS A 1 93 ? -14.655 -4.556 10.032 1.00 89.25 93 HIS A O 1
ATOM 769 N N . PRO A 1 94 ? -14.889 -2.567 8.988 1.00 87.25 94 PRO A N 1
ATOM 770 C CA . PRO A 1 94 ? -14.634 -1.790 10.189 1.00 87.25 94 PRO A CA 1
ATOM 771 C C . PRO A 1 94 ? -15.792 -1.934 11.186 1.00 87.25 94 PRO A C 1
ATOM 773 O O . PRO A 1 94 ? -16.964 -1.819 10.827 1.00 87.25 94 PRO A O 1
ATOM 776 N N . HIS A 1 95 ? -15.470 -2.096 12.470 1.00 84.56 95 HIS A N 1
ATOM 777 C CA . HIS A 1 95 ? -16.459 -2.179 13.550 1.00 84.56 95 HIS A CA 1
ATOM 778 C C . HIS A 1 95 ? -17.293 -0.891 13.687 1.00 84.56 95 HIS A C 1
ATOM 780 O O . HIS A 1 95 ? -18.438 -0.926 14.125 1.00 84.56 95 HIS A O 1
ATOM 786 N N . ASN A 1 96 ? -16.754 0.243 13.227 1.00 77.50 96 ASN A N 1
ATOM 787 C CA . ASN A 1 96 ? -17.419 1.550 13.235 1.00 77.50 96 ASN A CA 1
ATOM 788 C C . ASN A 1 96 ? -18.647 1.646 12.297 1.00 77.50 96 ASN A C 1
ATOM 790 O O . ASN A 1 96 ? -19.293 2.701 12.258 1.00 77.50 96 ASN A O 1
ATOM 794 N N . GLY A 1 97 ? -18.972 0.583 11.546 1.00 75.44 97 GLY A N 1
ATOM 795 C CA . GLY A 1 97 ? -20.126 0.519 10.640 1.00 75.44 97 GLY A CA 1
ATOM 796 C C . GLY A 1 97 ? -19.935 1.285 9.328 1.00 75.44 97 GLY A C 1
ATOM 797 O O . GLY A 1 97 ? -20.912 1.711 8.721 1.00 75.44 97 GLY A O 1
ATOM 798 N N . GLY A 1 98 ? -18.683 1.525 8.929 1.00 79.25 98 GLY A N 1
ATOM 799 C CA . GLY A 1 98 ? -18.343 2.107 7.628 1.00 79.25 98 GLY A CA 1
ATOM 800 C C . GLY A 1 98 ? -18.371 1.072 6.500 1.00 79.25 98 GLY A C 1
ATOM 801 O O . GLY A 1 98 ? -18.523 -0.126 6.742 1.00 79.25 98 GLY A O 1
ATOM 802 N N . GLN A 1 99 ? -18.184 1.538 5.263 1.00 84.06 99 GLN A N 1
ATOM 803 C CA . GLN A 1 99 ? -17.977 0.650 4.116 1.00 84.06 99 GLN A CA 1
ATOM 804 C C . GLN A 1 99 ? -16.733 -0.235 4.323 1.00 84.06 99 GLN A C 1
ATOM 806 O O . GLN A 1 99 ? -15.787 0.202 4.989 1.00 84.06 99 GLN A O 1
ATOM 811 N N . PRO A 1 100 ? -16.710 -1.464 3.772 1.00 88.06 100 PRO A N 1
ATOM 812 C CA . PRO A 1 100 ? -15.524 -2.304 3.835 1.00 88.06 100 PRO A CA 1
ATOM 813 C C . PRO A 1 100 ? -14.347 -1.634 3.122 1.00 88.06 100 PRO A C 1
ATOM 815 O O . PRO A 1 100 ? -14.531 -0.897 2.155 1.00 88.06 100 PRO A O 1
ATOM 818 N N . ILE A 1 101 ? -13.137 -1.867 3.622 1.00 89.12 101 ILE A N 1
ATOM 819 C CA . ILE A 1 101 ? -11.892 -1.243 3.154 1.00 89.12 101 ILE A CA 1
ATOM 820 C C . ILE A 1 101 ? -10.965 -2.344 2.644 1.00 89.12 101 ILE A C 1
ATOM 822 O O . ILE A 1 101 ? -10.931 -3.431 3.218 1.00 89.12 101 ILE A O 1
ATOM 826 N N . LEU A 1 102 ? -10.193 -2.082 1.590 1.00 90.44 102 LEU A N 1
ATOM 827 C CA . LEU A 1 102 ? -9.208 -3.043 1.105 1.00 90.44 102 LEU A CA 1
ATOM 828 C C . LEU A 1 102 ? -7.962 -2.988 1.984 1.00 90.44 102 LEU A C 1
ATOM 830 O O . LEU A 1 102 ? -7.365 -1.926 2.172 1.00 90.44 102 LEU A O 1
ATOM 834 N N . VAL A 1 103 ? -7.543 -4.141 2.498 1.00 89.69 103 VAL A N 1
ATOM 835 C CA . VAL A 1 103 ? -6.313 -4.259 3.280 1.00 89.69 103 VAL A CA 1
ATOM 836 C C . VAL A 1 103 ? -5.366 -5.224 2.583 1.00 89.69 103 VAL A C 1
ATOM 838 O O . VAL A 1 103 ? -5.679 -6.399 2.398 1.00 89.69 103 VAL A O 1
ATOM 841 N N . ASN A 1 104 ? -4.189 -4.735 2.211 1.00 90.25 104 ASN A N 1
ATOM 842 C CA . ASN A 1 104 ? -3.094 -5.561 1.730 1.00 90.25 104 ASN A CA 1
ATOM 843 C C . ASN A 1 104 ? -2.378 -6.176 2.933 1.00 90.25 104 ASN A C 1
ATOM 845 O O . ASN A 1 104 ? -1.745 -5.481 3.728 1.00 90.25 104 ASN A O 1
ATOM 849 N N . ARG A 1 105 ? -2.493 -7.497 3.069 1.00 84.56 105 ARG A N 1
ATOM 850 C CA . ARG A 1 105 ? -1.900 -8.290 4.155 1.00 84.56 105 ARG A CA 1
ATOM 851 C C . ARG A 1 105 ? -0.431 -8.632 3.904 1.00 84.56 105 ARG A C 1
ATOM 853 O O . ARG A 1 105 ? 0.209 -9.237 4.760 1.00 84.56 105 ARG A O 1
ATOM 860 N N . GLY A 1 106 ? 0.105 -8.255 2.745 1.00 85.38 106 GLY A N 1
ATOM 861 C CA . GLY A 1 106 ? 1.496 -8.465 2.377 1.00 85.38 106 GLY A CA 1
ATOM 862 C C . GLY A 1 106 ? 1.701 -9.602 1.379 1.00 85.38 106 GLY A C 1
ATOM 863 O O . GLY A 1 106 ? 0.779 -10.061 0.705 1.00 85.38 106 GLY A O 1
ATOM 864 N N . PHE A 1 107 ? 2.963 -10.006 1.245 1.00 83.62 107 PHE A N 1
ATOM 865 C CA . PHE A 1 107 ? 3.398 -11.013 0.282 1.00 83.62 107 PHE A CA 1
ATOM 866 C C . PHE A 1 107 ? 3.283 -12.418 0.870 1.00 83.62 107 PHE A C 1
ATOM 868 O O . PHE A 1 107 ? 3.793 -12.688 1.957 1.00 83.62 107 PHE A O 1
ATOM 875 N N . ILE A 1 108 ? 2.684 -13.324 0.108 1.00 82.69 108 ILE A N 1
ATOM 876 C CA . ILE A 1 108 ? 2.614 -14.748 0.404 1.00 82.69 108 ILE A CA 1
ATOM 877 C C . ILE A 1 108 ? 3.324 -15.545 -0.690 1.00 82.69 108 ILE A C 1
ATOM 879 O O . ILE A 1 108 ? 3.203 -15.263 -1.883 1.00 82.69 108 ILE A O 1
ATOM 883 N N . LYS A 1 109 ? 4.056 -16.584 -0.288 1.00 82.94 109 LYS A N 1
ATOM 884 C CA . LYS A 1 109 ? 4.684 -17.520 -1.228 1.00 82.94 109 LYS A CA 1
ATOM 885 C C . LYS A 1 109 ? 3.609 -18.298 -1.987 1.00 82.94 109 LYS A C 1
ATOM 887 O O . LYS A 1 109 ? 2.552 -18.592 -1.431 1.00 82.94 109 LYS A O 1
ATOM 892 N N . ARG A 1 110 ? 3.896 -18.720 -3.224 1.00 79.88 110 ARG A N 1
ATOM 893 C CA . ARG A 1 110 ? 2.953 -19.512 -4.042 1.00 79.88 110 ARG A CA 1
ATOM 894 C C . ARG A 1 110 ? 2.452 -20.785 -3.347 1.00 79.88 110 ARG A C 1
ATOM 896 O O . ARG A 1 110 ? 1.297 -21.153 -3.519 1.00 79.88 110 ARG A O 1
ATOM 903 N N . GLN A 1 111 ? 3.302 -21.427 -2.549 1.00 76.06 111 GLN A N 1
ATOM 904 C CA . GLN A 1 111 ? 2.958 -22.636 -1.788 1.00 76.06 111 GLN A CA 1
ATOM 905 C C . GLN A 1 111 ? 1.901 -22.374 -0.704 1.00 76.06 111 GLN A C 1
ATOM 907 O O . GLN A 1 111 ? 1.155 -23.274 -0.345 1.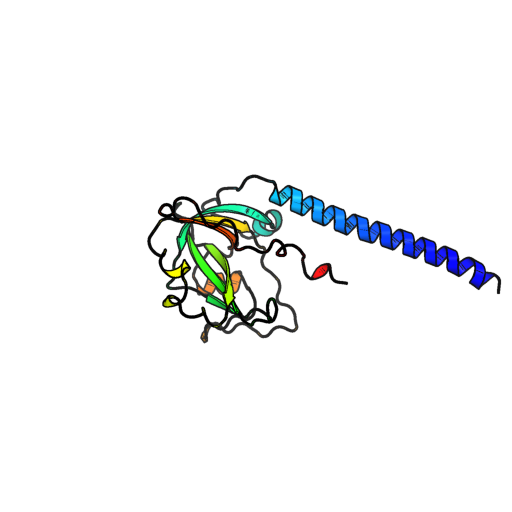00 76.06 111 GLN A O 1
ATOM 912 N N . LEU A 1 112 ? 1.801 -21.130 -0.226 1.00 72.69 112 LEU A N 1
ATOM 913 C CA . LEU A 1 112 ? 0.835 -20.691 0.781 1.00 72.69 112 LEU A CA 1
ATOM 914 C C . LEU A 1 112 ? -0.443 -20.130 0.139 1.00 72.69 112 LEU A C 1
ATOM 916 O O . LEU A 1 112 ? -1.147 -19.321 0.745 1.00 72.69 112 LEU A O 1
ATOM 920 N N . LYS A 1 113 ? -0.749 -20.496 -1.113 1.00 72.19 113 LYS A N 1
ATOM 921 C CA . LYS A 1 113 ? -1.980 -20.056 -1.785 1.00 72.19 113 LYS A CA 1
ATOM 922 C C . LYS A 1 113 ? -3.232 -20.659 -1.140 1.00 72.19 113 LYS A C 1
ATOM 924 O O . LYS A 1 113 ? -4.265 -19.997 -1.123 1.00 72.19 113 LYS A O 1
ATOM 929 N N . ASP A 1 114 ? -3.134 -21.843 -0.545 1.00 70.62 114 ASP A N 1
ATOM 930 C CA . ASP A 1 114 ? -4.269 -22.447 0.145 1.00 70.62 114 ASP A CA 1
ATOM 931 C C . ASP A 1 114 ? -4.475 -21.816 1.527 1.00 70.62 114 ASP A C 1
ATOM 933 O O . ASP A 1 114 ? -3.546 -21.843 2.341 1.00 70.62 114 ASP A O 1
ATOM 937 N N . PRO A 1 115 ? -5.684 -21.316 1.856 1.00 67.94 115 PRO A N 1
ATOM 938 C CA . PRO A 1 115 ? -5.972 -20.720 3.162 1.00 67.94 115 PRO A CA 1
ATOM 939 C C . PRO A 1 115 ? -5.594 -21.639 4.334 1.00 67.94 115 PRO A C 1
ATOM 941 O O . PRO A 1 115 ? -4.993 -21.198 5.306 1.00 67.94 115 PRO A O 1
ATOM 944 N N . ARG A 1 116 ? -5.828 -22.952 4.205 1.00 64.31 116 ARG A N 1
ATOM 945 C CA . ARG A 1 116 ? -5.525 -23.958 5.243 1.00 64.31 116 ARG A CA 1
ATOM 946 C C . ARG A 1 116 ? -4.036 -24.118 5.558 1.00 64.31 116 ARG A C 1
ATOM 948 O O . ARG A 1 116 ? -3.698 -24.565 6.645 1.00 64.31 116 ARG A O 1
ATOM 955 N N . SER A 1 117 ? -3.161 -23.777 4.614 1.00 63.16 117 SER A N 1
ATOM 956 C CA . SER A 1 117 ? -1.707 -23.849 4.797 1.00 63.16 117 SER A CA 1
ATOM 957 C C . SER A 1 117 ? -1.135 -22.620 5.511 1.00 63.16 117 SER A C 1
ATOM 959 O O . SER A 1 117 ? 0.047 -22.596 5.851 1.00 63.16 117 SER A O 1
ATOM 961 N N . ARG A 1 118 ? -1.956 -21.583 5.737 1.00 68.25 118 ARG A N 1
ATOM 962 C CA . ARG A 1 118 ? -1.514 -20.327 6.341 1.00 68.25 118 ARG A CA 1
ATOM 963 C C . ARG A 1 118 ? -1.783 -20.332 7.845 1.00 68.25 118 ARG 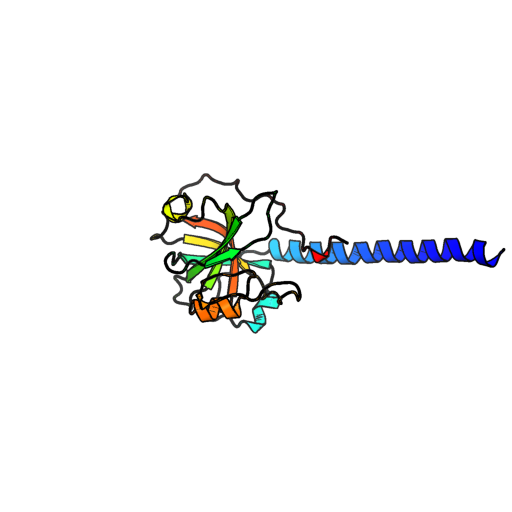A C 1
ATOM 965 O O . ARG A 1 118 ? -2.946 -20.438 8.235 1.00 68.25 118 ARG A O 1
ATOM 972 N N . PRO A 1 119 ? -0.771 -20.055 8.684 1.00 59.28 119 PRO A N 1
ATOM 973 C CA . PRO A 1 119 ? -0.992 -19.860 10.118 1.00 59.28 119 PRO A CA 1
ATOM 974 C C . PRO A 1 119 ? -1.942 -18.675 10.396 1.00 59.28 119 PRO A C 1
ATOM 976 O O . PRO A 1 119 ? -2.751 -18.719 11.311 1.00 59.28 119 PRO A O 1
ATOM 979 N N . LEU A 1 120 ? -1.927 -17.659 9.526 1.00 55.03 120 LEU A N 1
ATOM 980 C CA . LEU A 1 120 ? -2.736 -16.433 9.600 1.00 55.03 120 LEU A CA 1
ATOM 981 C C . LEU A 1 120 ? -4.190 -16.565 9.093 1.00 55.03 120 LEU A C 1
ATOM 983 O O . LEU A 1 120 ? -4.913 -15.565 9.065 1.00 55.03 120 LEU A O 1
ATOM 987 N N . SER A 1 121 ? -4.614 -17.740 8.608 1.00 53.16 121 SER A N 1
ATOM 988 C CA . SER A 1 121 ? -5.979 -17.950 8.085 1.00 53.16 121 SER A CA 1
ATOM 989 C C . SER A 1 121 ? -6.960 -18.483 9.133 1.00 53.16 121 SER A C 1
ATOM 991 O O . SER A 1 121 ? -8.159 -18.547 8.858 1.00 53.16 121 SER A O 1
ATOM 993 N N . GLN A 1 122 ? -6.476 -18.867 10.318 1.00 50.66 122 GLN A N 1
ATOM 994 C CA . GLN A 1 122 ? -7.310 -19.364 11.419 1.00 50.66 122 GLN A CA 1
ATOM 995 C C . GLN A 1 122 ? -7.900 -18.252 12.304 1.00 50.66 122 GLN A C 1
ATOM 997 O O . GLN A 1 122 ? -8.766 -18.539 13.122 1.00 50.66 122 GLN A O 1
ATOM 1002 N N . GLU A 1 123 ? -7.529 -16.985 12.101 1.00 55.25 123 GLU A N 1
ATOM 1003 C CA . GLU A 1 123 ? -7.973 -15.854 12.941 1.00 55.25 123 GLU A CA 1
ATOM 1004 C C . GLU A 1 123 ? -9.351 -15.265 12.544 1.00 55.25 123 GLU A C 1
ATOM 1006 O O . GLU A 1 123 ? -9.741 -14.190 12.991 1.00 55.25 123 GLU A O 1
ATOM 1011 N N . SER A 1 124 ? -10.122 -15.963 11.705 1.00 54.59 124 SER A N 1
ATOM 1012 C CA . SER A 1 124 ? -11.201 -15.394 10.874 1.00 54.59 124 SER A CA 1
ATOM 1013 C C . SER A 1 124 ? -12.517 -15.002 11.563 1.00 54.59 124 SER A C 1
ATOM 1015 O O . SER A 1 124 ? -13.487 -14.686 10.872 1.00 54.59 124 SER A O 1
ATOM 1017 N N . LYS A 1 125 ? -12.611 -15.001 12.897 1.00 59.34 125 LYS A N 1
ATOM 1018 C CA . LYS A 1 125 ? -13.862 -14.619 13.591 1.00 59.34 125 LYS A CA 1
ATOM 1019 C C . LYS A 1 125 ? -13.717 -13.539 14.654 1.00 59.34 125 LYS A C 1
ATOM 1021 O O . LYS A 1 125 ? -14.729 -12.937 15.029 1.00 59.34 125 LYS A O 1
ATOM 1026 N N . ASP A 1 126 ? -12.497 -13.250 15.085 1.00 70.19 126 ASP A N 1
ATOM 1027 C CA . ASP A 1 126 ? -12.263 -12.308 16.171 1.00 70.19 126 ASP A CA 1
ATOM 1028 C C . ASP A 1 126 ? -12.099 -10.877 15.653 1.00 70.19 126 ASP A C 1
ATOM 1030 O O . ASP A 1 126 ? -11.868 -10.625 14.469 1.00 70.19 126 ASP A O 1
ATOM 1034 N N . VAL A 1 127 ? -12.292 -9.911 16.552 1.00 80.38 127 VAL A N 1
ATOM 1035 C CA . VAL A 1 127 ? -12.048 -8.501 16.248 1.00 80.38 127 VAL A CA 1
ATOM 1036 C C . VAL A 1 127 ? -10.536 -8.284 16.225 1.00 80.38 127 VAL A C 1
ATOM 1038 O O . VAL A 1 127 ? -9.850 -8.528 17.216 1.00 80.38 127 VAL A O 1
ATOM 1041 N N . VAL A 1 128 ? -10.025 -7.827 15.085 1.00 84.75 128 VAL A N 1
ATOM 1042 C CA . VAL A 1 128 ? -8.604 -7.552 14.866 1.00 84.75 128 VAL A CA 1
ATOM 1043 C C . VAL A 1 128 ? -8.390 -6.048 14.791 1.00 84.75 128 VAL A C 1
ATOM 1045 O O . VAL A 1 128 ? -9.151 -5.320 14.144 1.00 84.75 128 VAL A O 1
ATOM 1048 N N . GLU A 1 129 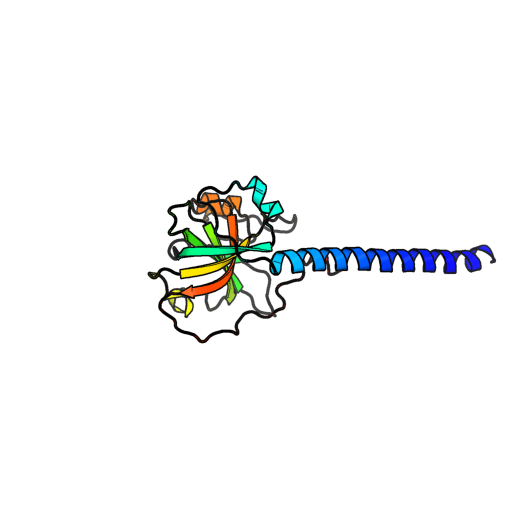? -7.337 -5.583 15.454 1.00 85.88 129 GLU A N 1
ATOM 1049 C CA . GLU A 1 129 ? -6.781 -4.254 15.265 1.00 85.88 129 GLU A CA 1
ATOM 1050 C C . GLU A 1 129 ? -5.677 -4.312 14.206 1.00 85.88 129 GLU A C 1
ATOM 1052 O O . GLU A 1 129 ? -4.711 -5.059 14.331 1.00 85.88 129 GLU A O 1
ATOM 1057 N N . VAL A 1 130 ? -5.809 -3.511 13.157 1.00 85.00 130 VAL A N 1
ATOM 1058 C CA . VAL A 1 130 ? -4.843 -3.407 12.068 1.00 85.00 130 VAL A CA 1
ATOM 1059 C C . VAL A 1 130 ? -4.273 -1.999 12.064 1.00 85.00 130 VAL A C 1
ATOM 1061 O O . VAL A 1 130 ? -5.005 -1.015 11.942 1.00 85.00 130 VAL A O 1
ATOM 1064 N N . ILE A 1 131 ? -2.953 -1.905 12.167 1.00 87.12 131 ILE A N 1
ATOM 1065 C CA . ILE A 1 131 ? -2.208 -0.677 11.909 1.00 87.12 131 ILE A CA 1
ATOM 1066 C C . ILE A 1 131 ? -1.619 -0.807 10.513 1.00 87.12 131 ILE A C 1
ATOM 1068 O O . ILE A 1 131 ? -0.852 -1.733 10.242 1.00 87.12 131 ILE A O 1
ATOM 1072 N N . GLY A 1 132 ? -1.968 0.118 9.627 1.00 85.69 132 GLY A N 1
ATOM 1073 C CA . GLY A 1 132 ? -1.486 0.103 8.252 1.00 85.69 132 GLY A CA 1
ATOM 1074 C C . GLY A 1 132 ? -1.224 1.488 7.687 1.00 85.69 132 GLY A C 1
ATOM 1075 O O . GLY A 1 132 ? -1.438 2.493 8.358 1.00 85.69 132 GLY A O 1
ATOM 1076 N N . MET A 1 133 ? -0.727 1.542 6.457 1.00 85.88 133 MET A N 1
ATOM 1077 C CA . MET A 1 133 ? -0.454 2.783 5.733 1.00 85.88 133 MET A CA 1
ATOM 1078 C C . MET A 1 133 ? -1.436 2.956 4.589 1.00 85.88 133 MET A C 1
ATOM 1080 O O . MET A 1 133 ? -1.681 2.018 3.834 1.00 85.88 133 MET A O 1
ATOM 1084 N N . LEU A 1 134 ? -1.950 4.172 4.423 1.00 86.75 134 LEU A N 1
ATOM 1085 C CA . LEU A 1 134 ? -2.753 4.509 3.253 1.00 86.75 134 LEU A CA 1
ATOM 1086 C C . LEU A 1 134 ? -1.888 4.526 1.991 1.00 86.75 134 LEU A C 1
ATOM 1088 O O . LEU A 1 134 ? -0.838 5.178 1.942 1.00 86.75 134 LEU A O 1
ATOM 1092 N N . ARG A 1 135 ? -2.368 3.834 0.958 1.00 83.50 135 ARG A N 1
ATOM 1093 C CA . ARG A 1 135 ? -1.795 3.851 -0.388 1.00 83.50 135 ARG A CA 1
ATOM 1094 C C . ARG A 1 135 ? -2.716 4.620 -1.323 1.00 83.50 135 ARG A C 1
ATOM 1096 O O . ARG A 1 135 ? -3.937 4.477 -1.274 1.00 83.50 135 ARG A O 1
ATOM 1103 N N . LYS A 1 136 ? -2.121 5.435 -2.193 1.00 83.19 136 LYS A N 1
ATOM 1104 C CA . LYS A 1 136 ? -2.842 6.036 -3.317 1.00 83.19 136 LYS A CA 1
ATOM 1105 C C . LYS A 1 136 ? -3.054 5.006 -4.420 1.00 83.19 136 LYS A C 1
ATOM 1107 O O . LYS A 1 136 ? -2.327 4.017 -4.501 1.00 83.19 136 LYS A O 1
ATOM 1112 N N . GLN A 1 137 ? -4.001 5.290 -5.305 1.00 79.75 137 GLN A N 1
ATOM 1113 C CA . GLN A 1 137 ? -4.160 4.522 -6.531 1.00 79.75 137 GLN A CA 1
ATOM 1114 C C . GLN A 1 137 ? -2.911 4.672 -7.398 1.00 79.75 137 GLN A C 1
ATOM 1116 O O . GLN A 1 137 ? -2.498 5.784 -7.739 1.00 79.75 137 GLN A O 1
ATOM 1121 N N . GLU A 1 138 ? -2.295 3.540 -7.721 1.00 71.06 138 GLU A N 1
ATOM 1122 C CA . GLU A 1 138 ? -1.193 3.490 -8.669 1.00 71.06 138 GLU A CA 1
ATOM 1123 C C . GLU A 1 138 ? -1.754 3.477 -10.093 1.00 71.06 138 GLU A C 1
ATOM 1125 O O . GLU A 1 138 ? -2.794 2.882 -10.369 1.00 71.06 138 GLU A O 1
ATOM 1130 N N . SER A 1 139 ? -1.078 4.175 -11.007 1.00 64.88 139 SER A N 1
ATOM 1131 C CA . SER A 1 139 ? -1.450 4.153 -12.420 1.00 64.88 139 SER A CA 1
ATOM 1132 C C . SER A 1 139 ? -0.863 2.919 -13.097 1.00 64.88 139 SER A C 1
ATOM 1134 O O . SER A 1 139 ? 0.264 2.500 -12.817 1.00 64.88 139 SER A O 1
ATOM 1136 N N . LYS A 1 140 ? -1.625 2.334 -14.022 1.00 74.19 140 LYS A N 1
ATOM 1137 C CA . LYS A 1 140 ? -1.172 1.188 -14.805 1.00 74.19 140 LYS A CA 1
ATOM 1138 C C . LYS A 1 140 ? 0.064 1.562 -15.635 1.00 74.19 140 LYS A C 1
ATOM 1140 O O . LYS A 1 140 ? 0.011 2.445 -16.487 1.00 74.19 140 LYS A O 1
ATOM 1145 N N . SER A 1 141 ? 1.165 0.830 -15.454 1.00 71.81 141 SER A N 1
ATOM 1146 C CA . SER A 1 141 ? 2.310 0.896 -16.372 1.00 71.81 141 SER A CA 1
ATOM 1147 C C . SER A 1 141 ? 1.968 0.288 -17.740 1.00 71.81 141 SER A C 1
ATOM 1149 O O . SER A 1 141 ? 1.358 -0.781 -17.812 1.00 71.81 141 SER A O 1
ATOM 1151 N N . PHE A 1 142 ? 2.418 0.931 -18.822 1.00 67.75 142 PHE A N 1
ATOM 1152 C CA . PHE A 1 142 ? 2.139 0.546 -20.214 1.00 67.75 142 PHE A CA 1
ATOM 1153 C C . PHE A 1 142 ? 2.517 -0.903 -20.571 1.00 67.75 142 PHE A C 1
ATOM 1155 O O . PHE A 1 142 ? 1.878 -1.502 -21.428 1.00 67.75 142 PHE A O 1
ATOM 1162 N N . PHE A 1 143 ? 3.521 -1.481 -19.906 1.00 73.69 143 PHE A N 1
ATOM 1163 C CA . PHE A 1 143 ? 4.027 -2.834 -20.185 1.00 73.69 143 PHE A CA 1
ATOM 1164 C C . PHE A 1 143 ? 3.353 -3.942 -19.358 1.00 73.69 143 PHE A C 1
ATOM 1166 O O . PHE A 1 143 ? 3.819 -5.082 -19.367 1.00 73.69 143 PHE A O 1
ATOM 1173 N N . GLN A 1 144 ? 2.301 -3.625 -18.598 1.00 74.88 144 GLN A N 1
ATOM 1174 C CA . GLN A 1 144 ? 1.588 -4.610 -17.782 1.00 74.88 144 GLN A CA 1
ATOM 1175 C C . GLN A 1 144 ? 0.353 -5.156 -18.516 1.00 74.88 144 GLN A C 1
ATOM 1177 O O . GLN A 1 144 ? -0.396 -4.369 -19.113 1.00 74.88 144 GLN A O 1
ATOM 1182 N N . PRO A 1 145 ? 0.104 -6.479 -18.446 1.00 79.56 145 PRO A N 1
ATOM 1183 C CA . PRO A 1 145 ? -1.159 -7.071 -18.877 1.00 79.56 145 PRO A CA 1
ATOM 1184 C C . PRO A 1 145 ? -2.360 -6.432 -18.166 1.00 79.56 145 PRO A C 1
ATOM 1186 O O . PRO A 1 145 ? -2.218 -5.843 -17.095 1.00 79.56 145 PRO A O 1
ATOM 1189 N N . ASN A 1 146 ? -3.545 -6.533 -18.769 1.00 82.19 146 ASN A N 1
ATOM 1190 C CA . ASN A 1 146 ? -4.790 -6.132 -18.111 1.00 82.19 146 ASN A CA 1
ATOM 1191 C C . ASN A 1 146 ? -5.185 -7.160 -17.043 1.00 82.19 146 ASN A C 1
ATOM 1193 O O . ASN A 1 146 ? -4.947 -8.355 -17.225 1.00 82.19 146 ASN A O 1
ATOM 1197 N N . ASN A 1 147 ? -5.819 -6.696 -15.966 1.00 84.25 147 ASN A N 1
ATOM 1198 C CA . ASN A 1 147 ? -6.463 -7.580 -14.998 1.00 84.25 147 ASN A CA 1
ATOM 1199 C C . ASN A 1 147 ? -7.650 -8.297 -15.657 1.00 84.25 147 ASN A C 1
ATOM 1201 O O . ASN A 1 147 ? -8.286 -7.763 -16.567 1.00 84.25 147 ASN A O 1
ATOM 1205 N N . SER A 1 148 ? -7.933 -9.519 -15.211 1.00 82.06 148 SER A N 1
ATOM 1206 C CA . SER A 1 148 ? -9.067 -10.317 -15.682 1.00 82.06 148 SER A CA 1
ATOM 1207 C C . SER A 1 148 ? -10.029 -10.563 -14.522 1.00 82.06 148 SER A C 1
ATOM 1209 O O . SER A 1 148 ? -9.781 -11.424 -13.674 1.00 82.06 148 SER A O 1
ATOM 1211 N N . LYS A 1 149 ? -11.133 -9.799 -14.490 1.00 77.31 149 LYS A N 1
ATOM 1212 C CA . LYS A 1 149 ? -12.172 -9.895 -13.448 1.00 77.31 149 LYS A CA 1
ATOM 1213 C C . LYS A 1 149 ? -12.832 -11.277 -13.430 1.00 77.31 149 LYS A C 1
ATOM 1215 O O . LYS A 1 149 ? -13.060 -11.829 -12.360 1.00 77.31 149 LYS A O 1
ATOM 1220 N N . ASP A 1 150 ? -13.077 -11.856 -14.607 1.00 78.81 150 ASP A N 1
ATOM 1221 C CA . ASP A 1 150 ? -13.800 -13.127 -14.756 1.00 78.81 150 ASP A CA 1
ATOM 1222 C C . ASP A 1 150 ? -13.026 -14.339 -14.218 1.00 78.81 150 ASP A C 1
ATOM 1224 O O . ASP A 1 150 ? -13.616 -15.270 -13.675 1.00 78.81 150 ASP A O 1
ATOM 1228 N N . SER A 1 151 ? -11.695 -14.334 -14.343 1.00 76.75 151 SER A N 1
ATOM 1229 C CA . SER A 1 151 ? -10.826 -15.417 -13.861 1.00 76.75 151 SER A CA 1
ATOM 1230 C C . SER A 1 151 ? -10.229 -15.149 -12.474 1.00 76.75 151 SER A C 1
ATOM 1232 O O . SER A 1 151 ? -9.447 -15.969 -11.987 1.00 76.75 151 SER A O 1
ATOM 1234 N N . ASN A 1 152 ? -10.578 -14.022 -11.835 1.00 80.25 152 ASN A N 1
ATOM 1235 C CA . ASN A 1 152 ? -9.975 -13.538 -10.586 1.00 80.25 152 ASN A CA 1
ATOM 1236 C C . ASN A 1 152 ? -8.431 -13.490 -10.660 1.00 80.25 152 ASN A C 1
ATOM 1238 O O . ASN A 1 152 ? -7.726 -13.836 -9.706 1.00 80.25 152 ASN A O 1
ATOM 1242 N N . GLN A 1 153 ? -7.902 -13.110 -11.828 1.00 81.19 153 GLN A N 1
ATOM 1243 C CA . GLN A 1 153 ? -6.468 -12.974 -12.081 1.00 81.19 153 GLN A CA 1
ATOM 1244 C C . GLN A 1 153 ? -6.094 -11.496 -12.117 1.00 81.19 153 GLN A C 1
ATOM 1246 O O . GLN A 1 153 ? -6.458 -10.759 -13.036 1.00 81.19 153 GLN A O 1
ATOM 1251 N N . TRP A 1 154 ? -5.330 -11.081 -11.112 1.00 85.94 154 TRP A N 1
ATOM 1252 C CA . TRP A 1 154 ? -4.905 -9.700 -10.928 1.00 85.94 154 TRP A CA 1
ATOM 1253 C C . TRP A 1 154 ? -3.390 -9.616 -11.074 1.00 85.94 154 TRP A C 1
ATOM 1255 O O . TRP A 1 154 ? -2.662 -10.327 -10.385 1.00 85.94 154 TRP A O 1
ATOM 1265 N N . TYR A 1 155 ? -2.909 -8.747 -11.959 1.00 82.94 155 TYR A N 1
ATOM 1266 C CA . TYR A 1 155 ? -1.477 -8.554 -12.219 1.00 82.94 155 TYR A CA 1
ATOM 1267 C C . TYR A 1 155 ? -0.931 -7.282 -11.573 1.00 82.94 155 TYR A C 1
ATOM 1269 O O . TYR A 1 155 ? 0.266 -7.174 -11.323 1.00 82.94 155 TYR A O 1
ATOM 1277 N N . PHE A 1 156 ? -1.799 -6.305 -11.320 1.00 84.00 156 PHE A N 1
ATOM 1278 C CA . PHE A 1 156 ? -1.450 -5.058 -10.654 1.00 84.00 156 PHE A CA 1
ATOM 1279 C C . PHE A 1 156 ? -2.588 -4.603 -9.740 1.00 84.00 156 PHE A C 1
ATOM 1281 O O . PHE A 1 156 ? -3.739 -5.013 -9.891 1.00 84.00 156 PHE A O 1
ATOM 1288 N N . VAL A 1 157 ? -2.246 -3.752 -8.774 1.00 85.62 157 VAL A N 1
ATOM 1289 C CA . VAL A 1 157 ? -3.187 -3.238 -7.780 1.00 85.62 157 VAL A CA 1
ATOM 1290 C C . VAL A 1 157 ? -3.975 -2.070 -8.377 1.00 85.62 157 VAL A C 1
ATOM 1292 O O . VAL A 1 157 ? -3.529 -0.925 -8.320 1.00 85.62 157 VAL A O 1
ATOM 1295 N N . ASP A 1 158 ? -5.150 -2.348 -8.937 1.00 86.50 158 ASP A N 1
ATOM 1296 C CA . ASP A 1 158 ? -6.113 -1.303 -9.291 1.00 86.50 158 ASP A CA 1
ATOM 1297 C C . ASP A 1 158 ? -7.163 -1.165 -8.185 1.00 86.50 158 ASP A C 1
ATOM 1299 O O . ASP A 1 158 ? -8.061 -1.992 -8.039 1.00 86.50 158 ASP A O 1
ATOM 1303 N N . ILE A 1 159 ? -7.021 -0.117 -7.371 1.00 87.06 159 ILE A N 1
ATOM 1304 C CA . ILE A 1 159 ? -7.881 0.103 -6.203 1.00 87.06 159 ILE A CA 1
ATOM 1305 C C . ILE A 1 159 ? -9.346 0.279 -6.617 1.00 87.06 159 ILE A C 1
ATOM 1307 O O . ILE A 1 159 ? -10.222 -0.216 -5.916 1.00 87.06 159 ILE A O 1
ATOM 1311 N N . GLN A 1 160 ? -9.625 0.966 -7.729 1.00 86.19 160 GLN A N 1
ATOM 1312 C CA . GLN A 1 160 ? -10.999 1.193 -8.184 1.00 86.19 160 GLN A CA 1
ATOM 1313 C C . GLN A 1 160 ? -11.608 -0.101 -8.704 1.00 86.19 160 GLN A C 1
ATOM 1315 O O . GLN A 1 160 ? -12.696 -0.481 -8.284 1.00 86.19 160 GLN A O 1
ATOM 1320 N N . GLU A 1 161 ? -10.871 -0.807 -9.557 1.00 86.88 161 GLU A N 1
ATOM 1321 C CA . GLU A 1 161 ? -11.350 -2.037 -10.176 1.00 86.88 161 GLU A CA 1
ATOM 1322 C C . GLU A 1 161 ? -11.637 -3.134 -9.140 1.00 86.88 161 GLU A C 1
ATOM 1324 O O . GLU A 1 161 ? -12.663 -3.816 -9.202 1.00 86.88 161 GLU A O 1
ATOM 1329 N N . ILE A 1 162 ? -10.744 -3.273 -8.157 1.00 87.69 162 ILE A N 1
ATOM 1330 C CA . ILE A 1 162 ? -10.894 -4.216 -7.049 1.00 87.69 162 ILE A CA 1
ATOM 1331 C C . ILE A 1 162 ? -12.047 -3.788 -6.139 1.00 87.69 162 ILE A C 1
ATOM 1333 O O . ILE A 1 162 ? -12.837 -4.631 -5.716 1.00 87.69 162 ILE A O 1
ATOM 1337 N N . ALA A 1 163 ? -12.158 -2.494 -5.834 1.00 87.44 163 ALA A N 1
ATOM 1338 C CA . ALA A 1 163 ? -13.213 -1.996 -4.964 1.00 87.44 163 ALA A CA 1
ATOM 1339 C C . ALA A 1 163 ? -14.606 -2.181 -5.573 1.00 87.44 163 ALA A C 1
ATOM 1341 O O . ALA A 1 163 ? -15.529 -2.568 -4.863 1.00 87.44 163 ALA A O 1
ATOM 1342 N N . GLU A 1 164 ? -14.748 -1.985 -6.884 1.00 88.00 164 GLU A N 1
ATOM 1343 C CA . GLU A 1 164 ? -15.980 -2.297 -7.614 1.00 88.00 164 GLU A CA 1
ATOM 1344 C C . GLU A 1 164 ? -16.300 -3.793 -7.574 1.00 88.00 164 GLU A C 1
ATOM 1346 O O . GLU A 1 164 ? -17.446 -4.169 -7.345 1.00 88.00 164 GLU A O 1
ATOM 1351 N N . HIS A 1 165 ? -15.295 -4.652 -7.764 1.00 87.00 165 HIS A N 1
ATOM 1352 C CA . HIS A 1 165 ? -15.489 -6.102 -7.756 1.00 87.00 165 HIS A CA 1
ATOM 1353 C C . HIS A 1 165 ? -15.884 -6.644 -6.373 1.00 87.00 165 HIS A C 1
ATOM 1355 O O . HIS A 1 165 ? -16.658 -7.595 -6.275 1.00 87.00 165 HIS A O 1
ATOM 1361 N N . LEU A 1 166 ? -15.354 -6.047 -5.303 1.00 86.00 166 LEU A N 1
ATOM 1362 C CA . LEU A 1 166 ? -15.558 -6.498 -3.924 1.00 86.00 166 LEU A CA 1
ATOM 1363 C C . LEU A 1 166 ? -16.621 -5.689 -3.160 1.00 86.00 166 LEU A C 1
ATOM 1365 O O . LEU A 1 166 ? -16.895 -6.010 -2.002 1.00 86.00 166 LEU A O 1
ATOM 1369 N N . GLU A 1 167 ? -17.228 -4.684 -3.802 1.00 86.31 167 GLU A N 1
ATOM 1370 C CA . GLU A 1 167 ? -18.189 -3.733 -3.218 1.00 86.31 167 GLU A CA 1
ATOM 1371 C C . GLU A 1 167 ? -17.621 -2.979 -1.997 1.00 86.31 167 GLU A C 1
ATOM 1373 O O . GLU A 1 167 ? -18.291 -2.774 -0.980 1.00 86.31 167 GLU A O 1
ATOM 1378 N N . THR A 1 168 ? -16.352 -2.573 -2.079 1.00 85.75 168 THR A N 1
ATOM 1379 C CA . THR A 1 168 ? -15.633 -1.871 -1.008 1.00 85.75 168 THR A CA 1
ATOM 1380 C C . THR A 1 168 ? -15.442 -0.390 -1.311 1.00 85.75 168 THR A C 1
ATOM 1382 O O . THR A 1 168 ? -15.621 0.078 -2.433 1.00 85.75 168 THR A O 1
ATOM 1385 N N . ALA A 1 169 ? -15.028 0.379 -0.305 1.00 85.81 169 ALA A N 1
ATOM 1386 C CA . ALA A 1 169 ? -14.513 1.719 -0.539 1.00 85.81 169 ALA A CA 1
ATOM 1387 C C . ALA A 1 169 ? -13.216 1.638 -1.378 1.00 85.81 169 ALA A C 1
ATOM 1389 O O . ALA A 1 169 ? -12.411 0.724 -1.156 1.00 85.81 169 ALA A O 1
ATOM 1390 N N . PRO A 1 170 ? -12.968 2.584 -2.307 1.00 86.00 170 PRO A N 1
ATOM 1391 C CA . PRO A 1 170 ? -11.771 2.619 -3.152 1.00 86.00 170 PRO A CA 1
ATOM 1392 C C . PRO A 1 170 ? -10.554 3.134 -2.367 1.00 86.00 170 PRO A C 1
ATOM 1394 O O . PRO A 1 170 ? -9.977 4.179 -2.667 1.00 86.00 170 PRO A O 1
ATOM 1397 N N . ILE A 1 171 ? -10.201 2.417 -1.302 1.00 85.88 171 ILE A N 1
ATOM 1398 C CA . ILE A 1 171 ? -9.131 2.747 -0.362 1.00 85.88 171 ILE A CA 1
ATOM 1399 C C . ILE A 1 171 ? -8.354 1.475 -0.087 1.00 85.88 171 ILE A C 1
ATOM 1401 O O . ILE A 1 171 ? -8.943 0.469 0.306 1.00 85.88 171 ILE A O 1
ATOM 1405 N N . LEU A 1 172 ? -7.034 1.558 -0.237 1.00 88.25 172 LEU A N 1
ATOM 1406 C CA . LEU A 1 172 ? -6.120 0.480 0.092 1.00 88.25 172 LEU A CA 1
ATOM 1407 C C . LEU A 1 172 ? -5.250 0.856 1.288 1.00 88.25 172 LEU A C 1
ATOM 1409 O O . LEU A 1 172 ? -4.624 1.921 1.315 1.00 88.25 172 LEU A O 1
ATOM 1413 N N . VAL A 1 173 ? -5.191 -0.052 2.256 1.00 88.44 173 VAL A N 1
ATOM 1414 C CA . VAL A 1 173 ? -4.330 0.049 3.432 1.00 88.44 173 VAL A CA 1
ATOM 1415 C C . VAL A 1 173 ? -3.328 -1.101 3.425 1.00 88.44 173 VAL A C 1
ATOM 1417 O O . VAL A 1 173 ? -3.718 -2.263 3.475 1.00 88.44 173 VAL A O 1
ATOM 1420 N N . ASP A 1 174 ? -2.035 -0.792 3.404 1.00 89.06 174 ASP A N 1
ATOM 1421 C CA . ASP A 1 174 ? -0.978 -1.791 3.585 1.00 89.06 174 ASP A CA 1
ATOM 1422 C C . ASP A 1 174 ? -0.805 -2.083 5.077 1.00 89.06 174 ASP A C 1
ATOM 1424 O O . ASP A 1 174 ? -0.412 -1.200 5.841 1.00 89.06 174 ASP A O 1
ATOM 1428 N N . ALA A 1 175 ? -1.104 -3.307 5.513 1.00 85.88 175 ALA A N 1
ATOM 1429 C CA . ALA A 1 175 ? -0.981 -3.700 6.912 1.00 85.88 175 ALA A CA 1
ATOM 1430 C C . ALA A 1 175 ? 0.496 -3.792 7.336 1.00 85.88 175 ALA A C 1
ATOM 1432 O O . ALA A 1 175 ? 1.292 -4.485 6.705 1.00 85.88 175 ALA A O 1
ATOM 1433 N N . ILE A 1 176 ? 0.845 -3.117 8.436 1.00 82.19 176 ILE A N 1
ATOM 1434 C CA . ILE A 1 176 ? 2.155 -3.221 9.101 1.00 82.19 176 ILE A CA 1
ATOM 1435 C C . ILE A 1 176 ? 2.063 -4.214 10.260 1.00 82.19 176 ILE A C 1
ATOM 1437 O O . ILE A 1 176 ? 2.890 -5.110 10.386 1.00 82.19 176 ILE A O 1
ATOM 1441 N N . THR A 1 177 ? 1.039 -4.058 11.099 1.00 78.50 177 THR A N 1
ATOM 1442 C CA . THR A 1 177 ? 0.821 -4.902 12.276 1.00 78.50 177 THR A CA 1
ATOM 1443 C C . THR A 1 177 ? -0.651 -5.260 12.363 1.00 78.50 177 THR A C 1
ATOM 1445 O O . THR A 1 177 ? -1.512 -4.391 12.233 1.00 78.50 177 THR A O 1
ATOM 1448 N N . CYS A 1 178 ? -0.932 -6.538 12.598 1.00 66.88 178 CYS A N 1
ATOM 1449 C CA . CYS A 1 178 ? -2.260 -7.027 12.946 1.00 66.88 178 CYS A CA 1
ATOM 1450 C C . CYS A 1 178 ? -2.182 -7.577 14.372 1.00 66.88 178 CYS A C 1
ATOM 1452 O O . CYS A 1 178 ? -1.379 -8.470 14.632 1.00 66.88 178 CYS A O 1
ATOM 1454 N N . THR A 1 179 ? -2.987 -7.038 15.278 1.00 71.50 179 THR A N 1
ATOM 1455 C CA . THR A 1 179 ? -3.111 -7.512 16.656 1.00 71.50 179 THR A CA 1
ATOM 1456 C C . THR A 1 179 ? -4.523 -8.052 16.834 1.00 71.50 179 THR A C 1
ATOM 1458 O O . THR A 1 179 ? -5.491 -7.291 16.803 1.00 71.50 179 THR A O 1
ATOM 1461 N N . SER A 1 180 ? -4.667 -9.364 16.996 1.00 64.75 180 SER A N 1
ATOM 1462 C CA . SER A 1 180 ? -5.931 -9.982 17.399 1.00 64.75 180 SER A CA 1
ATOM 1463 C C . SER A 1 180 ? -6.048 -9.950 18.925 1.00 64.75 180 SER A C 1
ATOM 1465 O O . SER A 1 180 ? -5.072 -10.188 19.636 1.00 64.75 180 SER A O 1
ATOM 1467 N N . SER A 1 181 ? -7.238 -9.646 19.458 1.00 53.34 181 SER A N 1
ATOM 1468 C CA . SER A 1 181 ? -7.453 -9.523 20.914 1.00 53.34 181 SER A CA 1
ATOM 1469 C C . SER A 1 181 ? -7.204 -10.819 21.702 1.00 53.34 181 SER A C 1
ATOM 1471 O O . SER A 1 181 ? -7.201 -10.797 22.930 1.00 53.34 181 SER A O 1
ATOM 1473 N N . THR A 1 182 ? -6.981 -11.936 21.008 1.00 46.34 182 THR A N 1
ATOM 1474 C CA . THR A 1 182 ? -6.764 -13.268 21.583 1.00 46.34 182 THR A CA 1
ATOM 1475 C C . THR A 1 182 ? -5.274 -13.628 21.729 1.00 46.34 182 THR A C 1
ATOM 1477 O O . THR A 1 182 ? -4.946 -14.545 22.480 1.00 46.34 182 THR A O 1
ATOM 1480 N N . PHE A 1 183 ? -4.343 -12.899 21.095 1.00 40.88 183 PHE A N 1
ATOM 1481 C CA . PHE A 1 183 ? -2.906 -13.199 21.168 1.00 40.88 183 PHE A CA 1
ATOM 1482 C C . PHE A 1 183 ? -2.147 -12.186 22.034 1.00 40.88 183 PHE A C 1
ATOM 1484 O O . PHE A 1 183 ? -1.760 -11.100 21.602 1.00 40.88 183 PHE A O 1
ATOM 1491 N N . SER A 1 184 ? -1.902 -12.572 23.288 1.00 36.25 184 SER A N 1
ATOM 1492 C CA . SER A 1 184 ? -0.883 -11.940 24.124 1.00 36.25 184 SER A CA 1
ATOM 1493 C C . SER A 1 184 ? 0.497 -12.198 23.508 1.00 36.25 184 SER A C 1
ATOM 1495 O O . SER A 1 184 ? 0.898 -13.347 23.356 1.00 36.25 184 SER A O 1
ATOM 1497 N N . SER A 1 185 ? 1.176 -11.111 23.133 1.00 43.62 185 SER A N 1
ATOM 1498 C CA . SER A 1 185 ? 2.631 -10.942 23.026 1.00 43.62 185 SER A CA 1
ATOM 1499 C C . SER A 1 185 ? 3.445 -12.155 22.556 1.00 43.62 185 SER A C 1
ATOM 1501 O O . SER A 1 185 ? 3.761 -12.994 23.391 1.00 43.62 185 SER A O 1
ATOM 1503 N N . SER A 1 186 ? 3.870 -12.199 21.278 1.00 35.88 186 SER A N 1
ATOM 1504 C CA . SER A 1 186 ? 5.191 -12.706 20.802 1.00 35.88 186 SER A CA 1
ATOM 1505 C C . SER A 1 186 ? 5.221 -13.003 19.285 1.00 35.88 186 SER A C 1
ATOM 1507 O O . SER A 1 186 ? 5.200 -14.160 18.887 1.00 35.88 186 SER A O 1
ATOM 1509 N N . SER A 1 187 ? 5.333 -11.995 18.412 1.00 36.91 187 SER A N 1
ATOM 1510 C CA . SER A 1 187 ? 5.922 -12.189 17.064 1.00 36.91 187 SER A CA 1
ATOM 1511 C C . SER A 1 187 ? 6.311 -10.852 16.426 1.00 36.91 187 SER A C 1
ATOM 1513 O O . SER A 1 187 ? 5.786 -10.427 15.397 1.00 36.91 187 SER A O 1
ATOM 1515 N N . LEU A 1 188 ? 7.237 -10.152 17.073 1.00 42.69 188 LEU A N 1
ATOM 1516 C CA . LEU A 1 188 ? 7.871 -8.936 16.566 1.00 42.69 188 LEU A CA 1
ATOM 1517 C C . LEU A 1 188 ? 9.079 -9.321 15.687 1.00 42.69 188 LEU A C 1
ATOM 1519 O O . LEU A 1 188 ? 10.209 -9.085 16.088 1.00 42.69 188 LEU A O 1
ATOM 1523 N N . SER A 1 189 ? 8.880 -9.972 14.529 1.00 37.91 189 SER A N 1
ATOM 1524 C CA . SER A 1 189 ? 9.996 -10.247 13.588 1.00 37.91 189 SER A CA 1
ATOM 1525 C C . SER A 1 189 ? 9.611 -10.870 12.231 1.00 37.91 189 SER A C 1
ATOM 1527 O O . SER A 1 189 ? 10.244 -11.829 11.810 1.00 37.91 189 SER A O 1
ATOM 1529 N N . LEU A 1 190 ? 8.632 -10.356 11.476 1.00 32.47 190 LEU A N 1
ATOM 1530 C CA . LEU A 1 190 ? 8.453 -10.809 10.075 1.00 32.47 190 LEU A CA 1
ATOM 1531 C C . LEU A 1 190 ? 8.136 -9.691 9.072 1.00 32.47 190 LEU A C 1
ATOM 1533 O O . LEU A 1 190 ? 7.452 -9.911 8.077 1.00 32.47 190 LEU A O 1
ATOM 1537 N N . PHE A 1 191 ? 8.698 -8.500 9.273 1.00 37.69 191 PHE A N 1
ATOM 1538 C CA . PHE A 1 191 ? 8.817 -7.529 8.186 1.00 37.69 191 PHE A CA 1
ATOM 1539 C C . PHE A 1 191 ? 10.289 -7.167 7.985 1.00 37.69 191 PHE A C 1
ATOM 1541 O O . PHE A 1 191 ? 10.875 -6.525 8.858 1.00 37.69 191 PHE A O 1
ATOM 1548 N N . PRO A 1 192 ? 10.922 -7.564 6.863 1.00 32.47 192 PRO A N 1
ATOM 1549 C CA . PRO A 1 192 ? 12.224 -7.019 6.526 1.00 32.47 192 PRO A CA 1
ATOM 1550 C C . PRO A 1 192 ? 12.056 -5.512 6.302 1.00 32.47 192 PRO A C 1
ATOM 1552 O O . PRO A 1 192 ? 11.216 -5.079 5.512 1.00 32.47 192 PRO A O 1
ATOM 1555 N N . GLN A 1 193 ? 12.881 -4.725 6.992 1.00 39.88 193 GLN A N 1
ATOM 1556 C CA . GLN A 1 193 ? 12.942 -3.254 6.987 1.00 39.88 193 GLN A CA 1
ATOM 1557 C C . GLN A 1 193 ? 13.189 -2.617 5.598 1.00 39.88 193 GLN A C 1
ATOM 1559 O O . GLN A 1 193 ? 13.294 -1.402 5.481 1.00 39.88 193 GLN A O 1
ATOM 1564 N N . ASN A 1 194 ? 13.226 -3.406 4.522 1.00 32.69 194 ASN A N 1
ATOM 1565 C CA . ASN A 1 194 ? 13.504 -2.963 3.156 1.00 32.69 194 ASN A CA 1
ATOM 1566 C C . ASN A 1 194 ? 12.257 -2.538 2.360 1.00 32.69 194 ASN A C 1
ATOM 1568 O O . ASN A 1 194 ? 12.330 -2.398 1.141 1.00 32.69 194 ASN A O 1
ATOM 1572 N N . PHE A 1 195 ? 11.114 -2.308 3.011 1.00 45.22 195 PHE A N 1
ATOM 1573 C CA . PHE A 1 195 ? 9.872 -1.918 2.327 1.00 45.22 195 PHE A CA 1
ATOM 1574 C C . PHE A 1 195 ? 9.867 -0.473 1.793 1.00 45.22 195 PHE A C 1
ATOM 1576 O O . PHE A 1 195 ? 8.866 -0.020 1.249 1.00 45.22 195 PHE A O 1
ATOM 1583 N N . PHE A 1 196 ? 10.959 0.277 1.931 1.00 40.59 196 PHE A N 1
ATOM 1584 C CA . PHE A 1 196 ? 10.902 1.728 1.790 1.00 40.59 196 PHE A CA 1
ATOM 1585 C C . PHE A 1 196 ? 11.938 2.301 0.826 1.00 40.59 196 PHE A C 1
ATOM 1587 O O . PHE A 1 196 ? 12.721 3.175 1.171 1.00 40.59 196 PHE A O 1
ATOM 1594 N N . PHE A 1 197 ? 11.918 1.838 -0.424 1.00 33.81 197 PHE A N 1
ATOM 1595 C CA . PHE A 1 197 ? 12.410 2.657 -1.530 1.00 33.81 197 PHE A CA 1
ATOM 1596 C C . PHE A 1 197 ? 11.472 2.528 -2.732 1.00 33.81 197 PHE A C 1
ATOM 1598 O O . PHE A 1 197 ? 11.338 1.430 -3.277 1.00 33.81 197 PHE A O 1
ATOM 1605 N N . PRO A 1 198 ? 10.833 3.622 -3.191 1.00 35.06 198 PRO A N 1
ATOM 1606 C CA . PRO A 1 198 ? 10.158 3.602 -4.476 1.00 35.06 198 PRO A CA 1
ATOM 1607 C C . PRO A 1 198 ? 11.179 3.243 -5.562 1.00 35.06 198 PRO A C 1
ATOM 1609 O O . PRO A 1 198 ? 12.268 3.820 -5.630 1.00 35.06 198 PRO A O 1
ATOM 1612 N N . LEU A 1 199 ? 10.806 2.310 -6.444 1.00 41.50 199 LEU A N 1
ATOM 1613 C CA . LEU A 1 199 ? 11.572 1.904 -7.634 1.00 41.50 199 LEU A CA 1
ATOM 1614 C C . LEU A 1 199 ? 11.999 3.095 -8.517 1.00 41.50 199 LEU A C 1
ATOM 1616 O O . LEU A 1 199 ? 12.937 2.973 -9.296 1.00 41.50 199 LEU A O 1
ATOM 1620 N N . ALA A 1 200 ? 11.381 4.265 -8.335 1.00 40.03 200 ALA A N 1
ATOM 1621 C CA . ALA A 1 200 ? 11.739 5.528 -8.973 1.00 40.03 200 ALA A CA 1
ATOM 1622 C C . ALA A 1 200 ? 13.096 6.130 -8.535 1.00 40.03 200 ALA A C 1
ATOM 1624 O O . ALA A 1 200 ? 13.539 7.107 -9.134 1.00 40.03 200 ALA A O 1
ATOM 1625 N N . LEU A 1 201 ? 13.766 5.586 -7.508 1.00 38.56 201 LEU A N 1
ATOM 1626 C CA . LEU A 1 201 ? 15.071 6.082 -7.037 1.00 38.56 201 LEU A CA 1
ATOM 1627 C C . LEU A 1 201 ? 16.269 5.204 -7.428 1.00 38.56 201 LEU A C 1
ATOM 1629 O O . LEU A 1 201 ? 17.404 5.592 -7.133 1.00 38.56 201 LEU A O 1
ATOM 1633 N N . ARG A 1 202 ? 16.035 4.079 -8.121 1.00 36.09 202 ARG A N 1
ATOM 1634 C CA . ARG A 1 202 ? 17.079 3.290 -8.791 1.00 36.09 202 ARG A CA 1
ATOM 1635 C C . ARG A 1 202 ? 17.213 3.743 -10.242 1.00 36.09 202 ARG A C 1
ATOM 1637 O O . ARG A 1 202 ? 16.709 3.080 -11.135 1.00 36.09 202 ARG A O 1
ATOM 1644 N N . ASN A 1 203 ? 17.831 4.901 -10.423 1.00 36.41 203 ASN A N 1
ATOM 1645 C CA . ASN A 1 203 ? 18.589 5.311 -11.605 1.00 36.41 203 ASN A CA 1
ATOM 1646 C C . ASN A 1 203 ? 19.482 6.480 -11.184 1.00 36.41 203 ASN A C 1
ATOM 1648 O O . ASN A 1 203 ? 18.974 7.400 -10.487 1.00 36.41 203 ASN A O 1
#

Secondary structure (DSSP, 8-state):
-HHHHHHHHHHHHHHHHHHHHHHHHHHHHHHHHHHHHHSPPEEPPSS--GGGGGGGTT-EEEEEEEE-GGG-EEEE---BTTB-EEEEEEEEEETTS---EEEEEEEEEGGGGSGGG-GGGS-TTS-EEEEEEEEPPPPPPTTSPPPBTTTTBBSS--HHHHHHHHT-EEEEEEEEEEEETT--S-------TT----GGG--

InterPro domains:
  IPR002994 Surfeit locus 1/Shy1 [PF02104] (9-177)
  IPR002994 Surfeit locus 1/Shy1 [PS50895] (1-203)
  IPR002994 Surfeit locus 1/Shy1 [cd06662] (12-176)
  IPR045214 Surfeit locus 1/4 [PTHR23427] (2-184)

Sequence (203 aa):
MTIVLVSVPILTFALGTWQVQRLGWKKELIKDLENKMALEPIGLPKHINPKVIPEFEYRKVKLTGRFDHSKEIFIESRTREGELGYHLITPFHPHNGGQPILVNRGFIKRQLKDPRSRPLSQESKDVVEVIGMLRKQESKSFFQPNNSKDSNQWYFVDIQEIAEHLETAPILVDAITCTSSTFSSSSLSLFPQNFFFPLALRN